Protein AF-A0A1I1D208-F1 (afdb_monomer)

InterPro domains:
  IPR003828 Epoxyqueuosine reductase QueH [MF_02089] (4-190)
  IPR003828 Epoxyqueuosine reductase QueH [PF02677] (4-189)
  IPR003828 Epoxyqueuosine reductase QueH [PTHR36701] (2-195)
  IPR014729 Rossmann-like alpha/beta/alpha sandwich fold [G3DSA:3.40.50.620] (31-202)

Sequence (203 aa):
MKKILLQTCCAPCVTTCVEVLRGNLPWEKVLEYKPEFDHIAIYFYNPNIHPYEEYLKRAEQARRYAEIINTEFIIGEYNKKEWREEVRGLEHEPEKGERCTICYAMRLKNAFLYAKDHGFEAVASSLTLSPYKDEKRVNSIGQNLEHETGITYIVSNFKKNNGFKIAKEISKDNCIYCQDYCGCEFSLRDKILRNL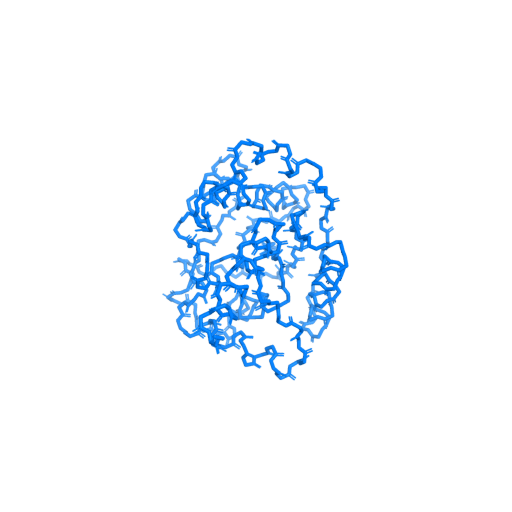QKQNKCS

Mean predicted aligned error: 3.42 Å

pLDDT: mean 94.72, std 5.68, range [51.94, 98.75]

Radius of gyration: 16.69 Å; Cα contacts (8 Å, |Δi|>4): 339; chains: 1; bounding box: 52×36×42 Å

Structure (mmCIF, N/CA/C/O backbone):
data_AF-A0A1I1D208-F1
#
_entry.id   AF-A0A1I1D208-F1
#
loop_
_atom_site.group_PDB
_atom_site.id
_atom_site.type_symbol
_atom_site.label_atom_id
_atom_site.label_alt_id
_atom_site.label_comp_id
_atom_site.label_asym_id
_atom_site.label_entity_id
_atom_site.label_seq_id
_atom_site.pdbx_PDB_ins_code
_atom_site.Cartn_x
_atom_site.Cartn_y
_atom_site.Cartn_z
_atom_site.occupancy
_atom_site.B_iso_or_equiv
_atom_site.auth_seq_id
_atom_site.auth_comp_id
_atom_site.auth_asym_id
_atom_site.auth_atom_id
_atom_site.pdbx_PDB_model_num
ATOM 1 N N . MET A 1 1 ? -20.722 6.531 11.994 1.00 75.62 1 MET A N 1
ATOM 2 C CA . MET A 1 1 ? -19.762 5.430 12.154 1.00 75.62 1 MET A CA 1
ATOM 3 C C . MET A 1 1 ? -18.607 5.749 11.228 1.00 75.62 1 MET A C 1
ATOM 5 O O . MET A 1 1 ? -18.829 5.680 10.030 1.00 75.62 1 MET A O 1
ATOM 9 N N . LYS A 1 2 ? -17.462 6.185 11.760 1.00 90.94 2 LYS A N 1
ATOM 10 C CA . LYS A 1 2 ? -16.305 6.632 10.974 1.00 90.94 2 LYS A CA 1
ATOM 11 C C . LYS A 1 2 ? -15.601 5.435 10.348 1.00 90.94 2 LYS A C 1
ATOM 13 O O . LYS A 1 2 ? -15.049 4.608 11.077 1.00 90.94 2 LYS A O 1
ATOM 18 N N . LYS A 1 3 ? -15.606 5.346 9.021 1.00 97.00 3 LYS A N 1
ATOM 19 C CA . LYS A 1 3 ? -15.001 4.255 8.257 1.00 97.00 3 LYS A CA 1
ATOM 20 C C . LYS A 1 3 ? -13.715 4.709 7.576 1.00 97.00 3 LYS A C 1
ATOM 22 O O . LYS A 1 3 ? -13.656 5.772 6.959 1.00 97.00 3 LYS A O 1
ATOM 27 N N . ILE A 1 4 ? -12.698 3.856 7.630 1.00 97.88 4 ILE A N 1
ATOM 28 C CA . ILE A 1 4 ? -11.451 4.038 6.886 1.00 97.88 4 ILE A CA 1
ATOM 29 C C . ILE A 1 4 ? -11.187 2.875 5.938 1.00 97.88 4 ILE A C 1
ATOM 31 O O . ILE A 1 4 ? -11.331 1.704 6.294 1.00 97.88 4 ILE A O 1
ATOM 35 N N . LEU A 1 5 ? -10.748 3.223 4.731 1.00 98.44 5 LEU A N 1
ATOM 36 C CA . LEU A 1 5 ? -10.279 2.286 3.727 1.00 98.44 5 LEU A CA 1
ATOM 37 C C . LEU A 1 5 ? -8.742 2.256 3.717 1.00 98.44 5 LEU A C 1
ATOM 39 O O . LEU A 1 5 ? -8.083 3.253 3.421 1.00 98.44 5 LEU A O 1
ATOM 43 N N . LEU A 1 6 ? -8.145 1.107 4.030 1.00 98.38 6 LEU A N 1
ATOM 44 C CA . LEU A 1 6 ? -6.700 0.894 3.965 1.00 98.38 6 LEU A CA 1
ATOM 45 C C . LEU A 1 6 ? -6.318 0.273 2.618 1.00 98.38 6 LEU A C 1
ATOM 47 O O . LEU A 1 6 ? -6.468 -0.932 2.408 1.00 98.38 6 LEU A O 1
ATOM 51 N N . GLN A 1 7 ? -5.753 1.077 1.719 1.00 98.31 7 GLN A N 1
ATOM 52 C CA . GLN A 1 7 ? -5.214 0.599 0.449 1.00 98.31 7 GLN A CA 1
ATOM 53 C C . GLN A 1 7 ? -3.985 -0.294 0.679 1.00 98.31 7 GLN A C 1
ATOM 55 O O . GLN A 1 7 ? -3.029 0.103 1.352 1.00 98.31 7 GLN A O 1
ATOM 60 N N . THR A 1 8 ? -3.973 -1.477 0.058 1.00 97.06 8 THR A N 1
ATOM 61 C CA . THR A 1 8 ? -2.857 -2.428 0.098 1.00 97.06 8 THR A CA 1
ATOM 62 C C . THR A 1 8 ? -2.553 -3.080 -1.252 1.00 97.06 8 THR A C 1
ATOM 64 O O . THR A 1 8 ? -3.367 -3.109 -2.172 1.00 97.06 8 THR A O 1
ATOM 67 N N . CYS A 1 9 ? -1.340 -3.624 -1.369 1.00 90.12 9 CYS A N 1
ATOM 68 C CA . CYS A 1 9 ? -0.880 -4.410 -2.516 1.00 90.12 9 CYS A CA 1
ATOM 69 C C . CYS A 1 9 ? -0.301 -5.786 -2.136 1.00 90.12 9 CYS A C 1
ATOM 71 O O . CYS A 1 9 ? 0.214 -6.487 -3.011 1.00 90.12 9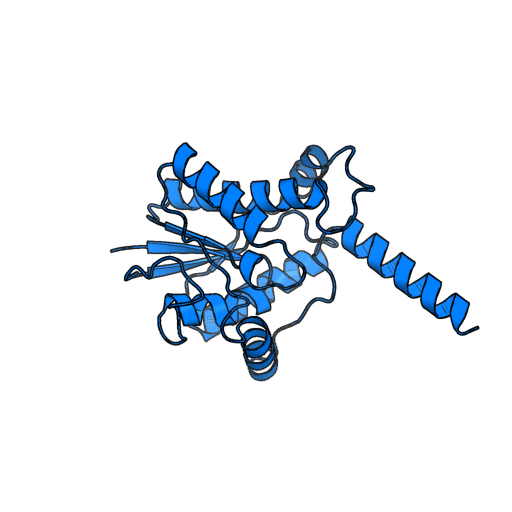 CYS A O 1
ATOM 73 N N . CYS A 1 10 ? -0.253 -6.125 -0.840 1.00 90.88 10 CYS A N 1
ATOM 74 C CA . CYS A 1 10 ? 0.337 -7.365 -0.336 1.00 90.88 10 CYS A CA 1
ATOM 75 C C . CYS A 1 10 ? -0.083 -7.649 1.115 1.00 90.88 10 CYS A C 1
ATOM 77 O O . CYS A 1 10 ? -0.278 -6.711 1.882 1.00 90.88 10 CYS A O 1
ATOM 79 N N . ALA A 1 11 ? -0.142 -8.917 1.524 1.00 86.56 11 ALA A N 1
ATOM 80 C CA . ALA A 1 11 ? -0.476 -9.286 2.903 1.00 86.56 11 ALA A CA 1
ATOM 81 C C . ALA A 1 11 ? 0.519 -8.745 3.954 1.00 86.56 11 ALA A C 1
ATOM 83 O O . ALA A 1 11 ? 0.058 -8.105 4.899 1.00 86.56 11 ALA A O 1
ATOM 84 N N . PRO A 1 12 ? 1.858 -8.840 3.769 1.00 90.19 12 PRO A N 1
ATOM 85 C CA . PRO A 1 12 ? 2.813 -8.232 4.705 1.00 90.19 12 PRO A CA 1
ATOM 86 C C . PRO A 1 12 ? 2.639 -6.722 4.875 1.00 90.19 12 PRO A C 1
ATOM 88 O O . PRO A 1 12 ? 3.083 -6.152 5.863 1.00 90.19 12 PRO A O 1
ATOM 91 N N . CYS A 1 13 ? 2.034 -6.061 3.884 1.00 85.44 13 CYS A N 1
ATOM 92 C CA . CYS A 1 13 ? 1.825 -4.626 3.891 1.00 85.44 13 CYS A CA 1
ATOM 93 C C . CYS A 1 13 ? 0.671 -4.229 4.835 1.00 85.44 13 CYS A C 1
ATOM 95 O O . CYS A 1 13 ? 0.652 -3.118 5.344 1.00 85.44 13 CYS A O 1
ATOM 97 N N . VAL A 1 14 ? -0.297 -5.124 5.055 1.00 88.62 14 VAL A N 1
ATOM 98 C CA . VAL A 1 14 ? -1.502 -4.854 5.855 1.00 88.62 14 VAL A CA 1
ATOM 99 C C . VAL A 1 14 ? -1.219 -4.937 7.352 1.00 88.62 14 VAL A C 1
ATOM 101 O O . VAL A 1 14 ? -1.780 -4.152 8.108 1.00 88.62 14 VAL A O 1
ATOM 104 N N . THR A 1 15 ? -0.340 -5.858 7.756 1.00 92.25 15 THR A N 1
ATOM 105 C CA . THR A 1 15 ? -0.115 -6.291 9.146 1.00 92.25 15 THR A CA 1
ATOM 106 C C . THR A 1 15 ? 0.019 -5.129 10.133 1.00 92.25 15 THR A C 1
ATOM 108 O O . THR A 1 15 ? -0.942 -4.764 10.804 1.00 92.25 15 THR A O 1
ATOM 111 N N . THR A 1 16 ? 1.182 -4.481 10.179 1.00 94.19 16 THR A N 1
ATOM 112 C CA . THR A 1 16 ? 1.447 -3.361 11.091 1.00 94.19 16 THR A CA 1
ATOM 113 C C . THR A 1 16 ? 0.486 -2.192 10.872 1.00 94.19 16 THR A C 1
ATOM 115 O O . THR A 1 16 ? 0.140 -1.496 11.822 1.00 94.19 16 THR A O 1
ATOM 118 N N . CYS A 1 17 ? 0.054 -1.950 9.630 1.00 95.88 17 CYS A N 1
ATOM 119 C CA . CYS A 1 17 ? -0.818 -0.823 9.311 1.00 95.88 17 CYS A CA 1
ATOM 120 C C . CYS A 1 17 ? -2.165 -0.923 10.034 1.00 95.88 17 CYS A C 1
ATOM 122 O O . CYS A 1 17 ? -2.599 0.062 10.627 1.00 95.88 17 CYS A O 1
ATOM 124 N N . VAL A 1 18 ? -2.800 -2.099 10.027 1.00 95.31 18 VAL A N 1
ATOM 125 C CA . VAL A 1 18 ? -4.079 -2.300 10.724 1.00 95.31 18 VAL A CA 1
ATOM 126 C C . VAL A 1 18 ? -3.903 -2.178 12.234 1.00 95.31 18 VAL A C 1
ATOM 128 O O . VAL A 1 18 ? -4.701 -1.502 12.876 1.00 95.31 18 VAL A O 1
ATOM 131 N N . GLU A 1 19 ? -2.836 -2.744 12.798 1.00 94.81 19 GLU A N 1
ATOM 132 C CA . GLU A 1 19 ? -2.574 -2.659 14.240 1.00 94.81 19 GLU A CA 1
ATOM 133 C C . GLU A 1 19 ? -2.352 -1.213 14.716 1.00 94.81 19 GLU A C 1
ATOM 135 O O . GLU A 1 19 ? -2.863 -0.814 15.762 1.00 94.81 19 GLU A O 1
ATOM 140 N N . VAL A 1 20 ? -1.662 -0.384 13.923 1.00 95.31 20 VAL A N 1
ATOM 141 C CA . VAL A 1 20 ? -1.522 1.055 14.210 1.00 95.31 20 VAL A CA 1
ATOM 142 C C . VAL A 1 20 ? -2.869 1.777 14.105 1.00 95.31 20 VAL A C 1
ATOM 144 O O . VAL A 1 20 ? -3.203 2.567 14.987 1.00 95.31 20 VAL A O 1
ATOM 147 N N . LEU A 1 21 ? -3.667 1.503 13.066 1.00 94.88 21 LEU A N 1
ATOM 148 C CA . LEU A 1 21 ? -4.983 2.135 12.889 1.00 94.88 21 LEU A CA 1
ATOM 149 C C . LEU A 1 21 ? -5.964 1.757 14.012 1.00 94.88 21 LEU A C 1
ATOM 151 O O . LEU A 1 21 ? -6.704 2.616 14.488 1.00 94.88 21 LEU A O 1
ATOM 155 N N . ARG A 1 22 ? -5.912 0.509 14.495 1.00 93.62 22 ARG A N 1
ATOM 156 C CA . ARG A 1 22 ? -6.673 0.036 15.665 1.00 93.62 22 ARG A CA 1
ATOM 157 C C . ARG A 1 22 ? -6.193 0.645 16.984 1.00 93.62 22 ARG A C 1
ATOM 159 O O . ARG A 1 22 ? -6.943 0.663 17.951 1.00 93.62 22 ARG A O 1
ATOM 166 N N . GLY A 1 23 ? -4.973 1.180 17.028 1.00 92.62 23 GLY A N 1
ATOM 167 C CA . GLY A 1 23 ? -4.349 1.682 18.255 1.00 92.62 23 GLY A CA 1
ATOM 168 C C . GLY A 1 23 ? -3.685 0.601 19.108 1.00 92.62 23 GLY A C 1
ATOM 169 O O . GLY A 1 23 ? -3.330 0.873 20.249 1.00 92.62 23 GLY A O 1
ATOM 170 N N . ASN A 1 24 ? -3.475 -0.596 18.557 1.00 93.50 24 ASN A N 1
ATOM 171 C CA . ASN A 1 24 ? -2.739 -1.681 19.212 1.00 93.50 24 ASN A CA 1
ATOM 172 C C . ASN A 1 24 ? -1.216 -1.461 19.162 1.00 93.50 24 ASN A C 1
ATOM 174 O O . ASN A 1 24 ? -0.469 -2.082 19.916 1.00 93.50 24 ASN A O 1
ATOM 178 N N . LEU A 1 25 ? -0.746 -0.575 18.274 1.00 93.56 25 LEU A N 1
ATOM 179 C CA . LEU A 1 25 ? 0.648 -0.144 18.168 1.00 93.56 25 LEU A CA 1
ATOM 180 C C . LEU A 1 25 ? 0.773 1.389 18.254 1.00 93.56 25 LEU A C 1
ATOM 182 O O . LEU A 1 25 ? -0.157 2.096 17.857 1.00 93.56 25 LEU A O 1
ATOM 186 N N . PRO A 1 26 ? 1.930 1.920 18.707 1.00 92.88 26 PRO A N 1
ATOM 187 C CA . PRO A 1 26 ? 2.151 3.362 18.829 1.00 92.88 26 PRO A CA 1
ATOM 188 C C . PRO A 1 26 ? 1.989 4.107 17.500 1.00 92.88 26 PRO A C 1
ATOM 190 O O . PRO A 1 26 ? 2.599 3.734 16.490 1.00 92.88 26 PRO A O 1
ATOM 193 N N . TRP A 1 27 ? 1.232 5.203 17.517 1.00 93.88 27 TRP A N 1
ATOM 194 C CA . TRP A 1 27 ? 0.834 5.950 16.320 1.00 93.88 27 TRP A CA 1
ATOM 195 C C . TRP A 1 27 ? 1.475 7.341 16.226 1.00 93.88 27 TRP A C 1
ATOM 197 O O . TRP A 1 27 ? 1.585 7.874 15.128 1.00 93.88 27 TRP A O 1
ATOM 207 N N . GLU A 1 28 ? 1.984 7.900 17.326 1.00 91.44 28 GLU A N 1
ATOM 208 C CA . GLU A 1 28 ? 2.398 9.306 17.506 1.00 91.44 28 GLU A CA 1
ATOM 209 C C . GLU A 1 28 ? 3.601 9.729 16.639 1.00 91.44 28 GLU A C 1
ATOM 211 O O . GLU A 1 28 ? 3.965 10.898 16.565 1.00 91.44 28 GLU A O 1
ATOM 216 N N . LYS A 1 29 ? 4.257 8.765 15.984 1.00 92.38 29 LYS A N 1
ATOM 217 C CA . LYS A 1 29 ? 5.346 8.985 15.011 1.00 92.38 29 LYS A CA 1
ATOM 218 C C . LYS A 1 29 ? 5.069 8.345 13.652 1.00 92.38 29 LYS A C 1
ATOM 220 O O . LYS A 1 29 ? 5.942 8.345 12.784 1.00 92.38 29 LYS A O 1
ATOM 225 N N . VAL A 1 30 ? 3.902 7.731 13.509 1.00 94.62 30 VAL A N 1
ATOM 226 C CA . VAL A 1 30 ? 3.497 6.938 12.350 1.00 94.62 30 VAL A CA 1
ATOM 227 C C . VAL A 1 30 ? 2.389 7.644 11.589 1.00 94.62 30 VAL A C 1
ATOM 229 O O . VAL A 1 30 ? 2.458 7.673 10.367 1.00 94.62 30 VAL A O 1
ATOM 232 N N . LEU A 1 31 ? 1.404 8.209 12.282 1.00 95.56 31 LEU A N 1
ATOM 233 C CA . LEU A 1 31 ? 0.307 8.976 11.702 1.00 95.56 31 LEU A CA 1
ATOM 234 C C . LEU A 1 31 ? 0.479 10.448 12.077 1.00 95.56 31 LEU A C 1
ATOM 236 O O . LEU A 1 31 ? 0.945 10.750 13.175 1.00 95.56 31 LEU A O 1
ATOM 240 N N . GLU A 1 32 ? 0.096 11.355 11.182 1.00 91.69 32 GLU A N 1
ATOM 241 C CA . GLU A 1 32 ? 0.071 12.792 11.490 1.00 91.69 32 GLU A CA 1
ATOM 242 C C . GLU A 1 32 ? -0.949 13.118 12.591 1.00 91.69 32 GLU A C 1
ATOM 244 O O . GLU A 1 32 ? -0.700 13.934 13.474 1.00 91.69 32 GLU A O 1
ATOM 249 N N . TYR A 1 33 ? -2.069 12.402 12.585 1.00 90.06 33 TYR A N 1
ATOM 250 C CA . TYR A 1 33 ? -3.069 12.391 13.640 1.00 90.06 33 TYR A CA 1
ATOM 251 C C . TYR A 1 33 ? -3.774 11.030 13.631 1.00 90.06 33 TYR A C 1
ATOM 253 O O . TYR A 1 33 ? -3.798 10.342 12.606 1.00 90.06 33 TYR A O 1
ATOM 261 N N . LYS A 1 34 ? -4.342 10.617 14.768 1.00 84.38 34 LYS A N 1
ATOM 262 C CA . LYS A 1 34 ? -5.107 9.368 14.873 1.00 84.38 34 LYS A CA 1
ATOM 263 C C . LYS A 1 34 ? -6.585 9.665 15.113 1.00 84.38 34 LYS A C 1
ATOM 265 O O . LYS A 1 34 ? -6.964 9.964 16.245 1.00 84.38 34 LYS A O 1
ATOM 270 N N . PRO A 1 35 ? -7.434 9.540 14.083 1.00 80.19 35 PRO A N 1
ATOM 271 C CA . PRO A 1 35 ? -8.871 9.480 14.283 1.00 80.19 35 PRO A CA 1
ATOM 272 C C . PRO A 1 35 ? -9.266 8.212 15.034 1.00 80.19 35 PRO A C 1
ATOM 274 O O . PRO A 1 35 ? -8.614 7.169 14.939 1.00 80.19 35 PRO A O 1
ATOM 277 N N . GLU A 1 36 ? -10.387 8.289 15.737 1.00 86.69 36 GLU A N 1
ATOM 278 C CA . GLU A 1 36 ? -11.138 7.100 16.114 1.00 86.69 36 GLU A CA 1
ATOM 279 C C . GLU A 1 36 ? -11.958 6.653 14.903 1.00 86.69 36 GLU A C 1
ATOM 281 O O . GLU A 1 36 ? -12.769 7.419 14.375 1.00 86.69 36 GLU A O 1
ATOM 286 N N . PHE A 1 37 ? -11.688 5.434 14.439 1.00 90.06 37 PHE A N 1
ATOM 287 C CA . PHE A 1 37 ? -12.445 4.773 13.387 1.00 90.06 37 PHE A CA 1
ATOM 288 C C . PHE A 1 37 ? -13.224 3.624 14.004 1.00 90.06 37 PHE A C 1
ATOM 290 O O . PHE A 1 37 ? -12.656 2.788 14.704 1.00 90.06 37 PHE A O 1
ATOM 297 N N . ASP A 1 38 ? -14.512 3.578 13.702 1.00 92.19 38 ASP A N 1
ATOM 298 C CA . ASP A 1 38 ? -15.396 2.496 14.122 1.00 92.19 38 ASP A CA 1
ATOM 299 C C . ASP A 1 38 ? -15.250 1.274 13.204 1.00 92.19 38 ASP A C 1
ATOM 301 O O . ASP A 1 38 ? -15.570 0.152 13.589 1.00 92.19 38 ASP A O 1
ATOM 305 N N . HIS A 1 39 ? -14.783 1.496 11.970 1.00 95.94 39 HIS A N 1
ATOM 306 C CA . HIS A 1 39 ? -14.667 0.468 10.943 1.00 95.94 39 HIS A CA 1
ATOM 307 C C . HIS A 1 39 ? -13.408 0.654 10.101 1.00 95.94 39 HIS A C 1
ATOM 309 O O . HIS A 1 39 ? -13.137 1.747 9.603 1.00 95.94 39 HIS A O 1
ATOM 315 N N . ILE A 1 40 ? -12.663 -0.431 9.903 1.00 97.06 40 ILE A N 1
ATOM 316 C CA . ILE A 1 40 ? -11.490 -0.485 9.028 1.00 97.06 40 ILE A CA 1
ATOM 317 C C . ILE A 1 40 ? -11.770 -1.553 7.975 1.00 97.06 40 ILE A C 1
ATOM 319 O O . ILE A 1 40 ? -12.059 -2.694 8.330 1.00 97.06 40 ILE A O 1
ATOM 323 N N . ALA A 1 41 ? -11.631 -1.205 6.699 1.00 98.25 41 ALA A N 1
ATOM 324 C CA . ALA A 1 41 ? -11.672 -2.166 5.602 1.00 98.25 41 ALA A CA 1
ATOM 325 C C . ALA A 1 41 ? -10.342 -2.177 4.844 1.00 98.25 41 ALA A C 1
ATOM 327 O O . ALA A 1 41 ? -9.705 -1.141 4.649 1.00 98.25 41 ALA A O 1
ATOM 328 N N . ILE A 1 42 ? -9.910 -3.357 4.410 1.00 98.56 42 ILE A N 1
ATOM 329 C CA . ILE A 1 42 ? -8.704 -3.544 3.605 1.00 98.56 42 ILE A CA 1
ATOM 330 C C . ILE A 1 42 ? -9.100 -3.524 2.135 1.00 98.56 42 ILE A C 1
ATOM 332 O O . ILE A 1 42 ? -9.900 -4.343 1.696 1.00 98.56 42 ILE A O 1
ATOM 336 N N . TYR A 1 43 ? -8.480 -2.635 1.365 1.00 98.62 43 TYR A N 1
ATOM 337 C CA . TYR A 1 43 ? -8.689 -2.523 -0.071 1.00 98.62 43 TYR A CA 1
ATOM 338 C C . TYR A 1 43 ? -7.469 -3.017 -0.843 1.00 98.62 43 TYR A C 1
ATOM 340 O O . TYR A 1 43 ? -6.455 -2.319 -0.961 1.00 98.62 43 TYR A O 1
ATOM 348 N N . PHE A 1 44 ? -7.540 -4.240 -1.361 1.00 98.44 44 PHE A N 1
ATOM 349 C CA . PHE A 1 44 ? -6.493 -4.800 -2.201 1.00 98.44 44 PHE A CA 1
ATOM 350 C C . PHE A 1 44 ? -6.650 -4.308 -3.635 1.00 98.44 44 PHE A C 1
ATOM 352 O O . PHE A 1 44 ? -7.526 -4.754 -4.374 1.00 98.44 44 PHE A O 1
ATOM 359 N N . TYR A 1 45 ? -5.747 -3.424 -4.049 1.00 97.50 45 TYR A N 1
ATOM 360 C CA . TYR A 1 45 ? -5.706 -2.947 -5.421 1.00 97.50 45 TYR A CA 1
ATOM 361 C C . TYR A 1 45 ? -4.271 -2.725 -5.874 1.00 97.50 45 TYR A C 1
ATOM 363 O O . TYR A 1 45 ? -3.531 -1.874 -5.362 1.00 97.50 45 TYR A O 1
ATOM 371 N N . ASN A 1 46 ? -3.869 -3.536 -6.848 1.00 95.88 46 ASN A N 1
ATOM 372 C CA . ASN A 1 46 ? -2.610 -3.382 -7.544 1.00 95.88 46 ASN A CA 1
ATOM 373 C C . ASN A 1 46 ? -2.661 -4.071 -8.924 1.00 95.88 46 ASN A C 1
ATOM 375 O O . ASN A 1 46 ? -2.252 -5.231 -9.041 1.00 95.88 46 ASN A O 1
ATOM 379 N N . PRO A 1 47 ? -3.112 -3.363 -9.974 1.00 94.56 47 PRO A N 1
ATOM 380 C CA . PRO A 1 47 ? -3.300 -3.943 -11.306 1.00 94.56 47 PRO A CA 1
ATOM 381 C C . PRO A 1 47 ? -1.982 -4.310 -11.999 1.00 94.56 47 PRO A C 1
ATOM 383 O O . PRO A 1 47 ? -1.972 -5.022 -12.998 1.00 94.56 47 PRO A O 1
ATOM 386 N N . ASN A 1 48 ? -0.843 -3.851 -11.470 1.00 95.06 48 ASN A N 1
ATOM 387 C CA . ASN A 1 48 ? 0.453 -4.094 -12.090 1.00 95.06 48 ASN A CA 1
ATOM 388 C C . ASN A 1 48 ? 1.150 -5.376 -11.647 1.00 95.06 48 ASN A C 1
ATOM 390 O O . ASN A 1 48 ? 2.221 -5.665 -12.177 1.00 95.06 48 ASN A O 1
ATOM 394 N N . ILE A 1 49 ? 0.594 -6.123 -10.685 1.00 96.88 49 ILE A N 1
ATOM 395 C CA . ILE A 1 49 ? 1.218 -7.369 -10.232 1.00 96.88 49 ILE A CA 1
ATOM 396 C C . ILE A 1 49 ? 1.317 -8.328 -11.420 1.00 96.88 49 ILE A C 1
ATOM 398 O O . ILE A 1 49 ? 0.332 -8.593 -12.108 1.00 96.88 49 ILE A O 1
ATOM 402 N N . HIS A 1 50 ? 2.527 -8.810 -11.670 1.00 96.12 50 HIS A N 1
ATOM 403 C CA . HIS A 1 50 ? 2.871 -9.653 -12.793 1.00 96.12 50 HIS A CA 1
ATOM 404 C C . HIS A 1 50 ? 3.926 -10.682 -12.368 1.00 96.12 50 HIS A C 1
ATOM 406 O O . HIS A 1 50 ? 4.958 -10.273 -11.837 1.00 96.12 50 HIS A O 1
ATOM 412 N N . PRO A 1 51 ? 3.730 -11.976 -12.665 1.00 96.56 51 PRO A N 1
ATOM 413 C CA . PRO A 1 51 ? 2.662 -12.526 -13.504 1.00 96.56 51 PRO A CA 1
ATOM 414 C C . PRO A 1 51 ? 1.308 -12.624 -12.777 1.00 96.56 51 PRO A C 1
ATOM 416 O O . PRO A 1 51 ? 1.200 -12.246 -11.610 1.00 96.56 51 PRO A O 1
ATOM 419 N N . TYR A 1 52 ? 0.247 -13.029 -13.480 1.00 96.62 52 TYR A N 1
ATOM 420 C CA . TYR A 1 52 ? -1.109 -13.037 -12.909 1.00 96.62 52 TYR A CA 1
ATOM 421 C C . TYR A 1 52 ? -1.230 -14.014 -11.728 1.00 96.62 52 TYR A C 1
ATOM 423 O O . TYR A 1 52 ? -1.929 -13.753 -10.755 1.00 96.62 52 TYR A O 1
ATOM 431 N N . GLU A 1 53 ? -0.448 -15.087 -11.740 1.00 97.19 53 GLU A N 1
ATOM 432 C CA . GLU A 1 53 ? -0.336 -16.045 -10.644 1.00 97.19 53 GLU A CA 1
ATOM 433 C C . GLU A 1 53 ? 0.189 -15.378 -9.363 1.00 97.19 53 GLU A C 1
ATOM 435 O O . GLU A 1 53 ? -0.266 -15.694 -8.264 1.00 97.19 53 GLU A O 1
ATOM 440 N N . GLU A 1 54 ? 1.099 -14.403 -9.485 1.00 97.44 54 GLU A N 1
ATOM 441 C CA . GLU A 1 54 ? 1.545 -13.604 -8.339 1.00 97.44 54 GLU A CA 1
ATOM 442 C C . GLU A 1 54 ? 0.412 -12.711 -7.816 1.00 97.44 54 GLU A C 1
ATOM 444 O O . GLU A 1 54 ? 0.281 -12.538 -6.603 1.00 97.44 54 GLU A O 1
ATOM 449 N N . TYR A 1 55 ? -0.415 -12.145 -8.704 1.00 97.44 55 TYR A N 1
ATOM 450 C CA . TYR A 1 55 ? -1.577 -11.348 -8.299 1.00 97.44 55 TYR A CA 1
ATOM 451 C C . TYR A 1 55 ? -2.530 -12.196 -7.458 1.00 97.44 55 TYR A C 1
ATOM 453 O O . TYR A 1 55 ? -2.831 -11.815 -6.326 1.00 97.44 55 TYR A O 1
ATOM 461 N N . LEU A 1 56 ? -2.914 -13.372 -7.967 1.00 96.75 56 LEU A N 1
ATOM 462 C CA . LEU A 1 56 ? -3.794 -14.309 -7.267 1.00 96.75 56 LEU A CA 1
ATOM 463 C C . LEU A 1 56 ? -3.212 -14.702 -5.909 1.00 96.75 56 LEU A C 1
ATOM 465 O O . LEU A 1 56 ? -3.896 -14.628 -4.891 1.00 96.75 56 LEU A O 1
ATOM 469 N N . LYS A 1 57 ? -1.920 -15.038 -5.870 1.00 97.25 57 LYS A N 1
ATOM 470 C CA . LYS A 1 57 ? -1.232 -15.409 -4.633 1.00 97.25 57 LYS A CA 1
ATOM 471 C C . LYS A 1 57 ? -1.228 -14.278 -3.606 1.00 97.25 57 LYS A C 1
ATOM 473 O O . LYS A 1 57 ? -1.502 -14.518 -2.433 1.00 97.25 57 LYS A O 1
ATOM 478 N N . ARG A 1 58 ? -0.909 -13.044 -4.009 1.00 97.50 58 ARG A N 1
ATOM 479 C CA . ARG A 1 58 ? -0.883 -11.892 -3.091 1.00 97.50 58 ARG A CA 1
ATOM 480 C C . ARG A 1 58 ? -2.278 -11.511 -2.607 1.00 97.50 58 ARG A C 1
ATOM 482 O O . ARG A 1 58 ? -2.408 -11.171 -1.432 1.00 97.50 58 ARG A O 1
ATOM 489 N N . ALA A 1 59 ? -3.279 -11.570 -3.484 1.00 96.88 59 ALA A N 1
ATOM 490 C CA . ALA A 1 59 ? -4.673 -11.307 -3.143 1.00 96.88 59 ALA A CA 1
ATOM 491 C C . ALA A 1 59 ? -5.182 -12.333 -2.125 1.00 96.88 59 ALA A C 1
ATOM 493 O O . ALA A 1 59 ? -5.685 -11.952 -1.072 1.00 96.88 59 ALA A O 1
ATOM 494 N N . GLU A 1 60 ? -4.945 -13.620 -2.382 1.00 97.19 60 GLU A N 1
ATOM 495 C CA . GLU A 1 60 ? -5.356 -14.712 -1.500 1.00 97.19 60 GLU A CA 1
ATOM 496 C C . GLU A 1 60 ? -4.706 -14.616 -0.116 1.00 97.19 60 GLU A C 1
ATOM 498 O O . GLU A 1 60 ? -5.364 -14.761 0.909 1.00 97.19 60 GLU A O 1
ATOM 503 N N . GLN A 1 61 ? -3.412 -14.300 -0.060 1.00 97.44 61 GLN A N 1
ATOM 504 C CA . GLN A 1 61 ? -2.711 -14.124 1.212 1.00 97.44 61 GLN A CA 1
ATOM 505 C C . GLN A 1 61 ? -3.227 -12.909 1.987 1.00 97.44 61 GLN A C 1
ATOM 507 O O . GLN A 1 61 ? -3.275 -12.944 3.216 1.00 97.44 61 GLN A O 1
ATOM 512 N N . ALA A 1 62 ? -3.609 -11.835 1.288 1.00 97.00 62 ALA A N 1
ATOM 513 C CA . ALA A 1 62 ? -4.156 -10.643 1.927 1.00 97.00 62 ALA A CA 1
ATOM 514 C C . ALA A 1 62 ? -5.571 -10.907 2.457 1.00 97.00 62 ALA A C 1
ATOM 516 O O . ALA A 1 62 ? -5.859 -10.528 3.590 1.00 97.00 62 ALA A O 1
ATOM 517 N N . ARG A 1 63 ? -6.396 -11.626 1.686 1.00 97.62 63 ARG A N 1
ATOM 518 C CA . ARG A 1 63 ? -7.726 -12.097 2.085 1.00 97.62 63 ARG A CA 1
ATOM 519 C C . ARG A 1 63 ? -7.649 -12.997 3.316 1.00 97.62 63 ARG A C 1
ATOM 521 O O . ARG A 1 63 ? -8.267 -12.690 4.327 1.00 97.62 63 ARG A O 1
ATOM 528 N N . ARG A 1 64 ? -6.814 -14.042 3.276 1.00 97.75 64 ARG A N 1
ATOM 529 C CA . ARG A 1 64 ? -6.589 -14.946 4.414 1.00 97.75 64 ARG A CA 1
ATOM 530 C C . ARG A 1 64 ? -6.146 -14.183 5.663 1.00 97.75 64 ARG A C 1
ATOM 532 O O . ARG A 1 64 ? -6.605 -14.481 6.760 1.00 97.75 64 ARG A O 1
ATOM 539 N N . TYR A 1 65 ? -5.230 -13.222 5.529 1.00 97.19 65 TYR A N 1
ATOM 540 C CA . TYR A 1 65 ? -4.801 -12.444 6.688 1.00 97.19 65 TYR A CA 1
ATOM 541 C C . TYR A 1 65 ? -5.924 -11.558 7.234 1.00 97.19 65 TYR A C 1
ATOM 543 O O . TYR A 1 65 ? -6.097 -11.502 8.447 1.00 97.19 65 TYR A O 1
ATOM 551 N N . ALA A 1 66 ? -6.714 -10.923 6.364 1.00 97.44 66 ALA A N 1
ATOM 552 C CA . ALA A 1 66 ? -7.880 -10.143 6.769 1.00 97.44 66 ALA A CA 1
ATOM 553 C C . ALA A 1 66 ? -8.894 -10.985 7.568 1.00 97.44 66 ALA A C 1
ATOM 555 O O . ALA A 1 66 ? -9.399 -10.511 8.584 1.00 97.44 66 ALA A O 1
ATOM 556 N N . GLU A 1 67 ? -9.112 -12.246 7.179 1.00 97.44 67 GLU A N 1
ATOM 557 C CA . GLU A 1 67 ? -9.943 -13.203 7.925 1.00 97.44 67 GLU A CA 1
ATOM 558 C C . GLU A 1 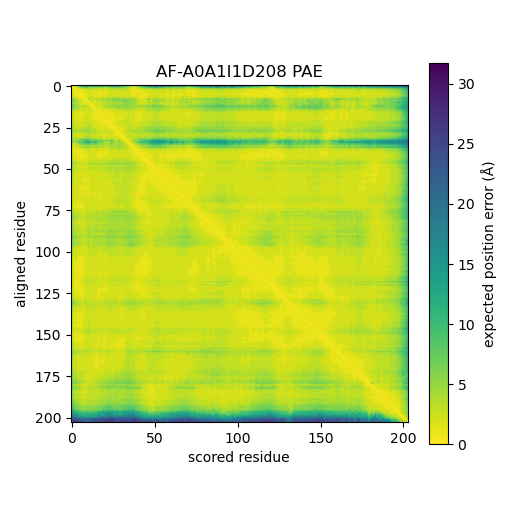67 ? -9.381 -13.497 9.321 1.00 97.44 67 GLU A C 1
ATOM 560 O O . GLU A 1 67 ? -10.122 -13.439 10.299 1.00 97.44 67 GLU A O 1
ATOM 565 N N . ILE A 1 68 ? -8.068 -13.743 9.437 1.00 96.06 68 ILE A N 1
ATOM 566 C CA . ILE A 1 68 ? -7.399 -14.000 10.729 1.00 96.06 68 ILE A CA 1
ATOM 567 C C . ILE A 1 68 ? -7.639 -12.852 11.714 1.00 96.06 68 ILE A C 1
ATOM 569 O O . ILE A 1 68 ? -7.866 -13.086 12.900 1.00 96.06 68 ILE A O 1
ATOM 573 N N . ILE A 1 69 ? -7.590 -11.611 11.229 1.00 95.56 69 ILE A N 1
ATOM 574 C CA . ILE A 1 69 ? -7.750 -10.419 12.067 1.00 95.56 69 ILE A CA 1
ATOM 575 C C . ILE A 1 69 ? -9.190 -9.887 12.108 1.00 95.56 69 ILE A C 1
ATOM 577 O O . ILE A 1 69 ? -9.394 -8.790 12.637 1.00 95.56 69 ILE A O 1
ATOM 581 N N . ASN A 1 70 ? -10.157 -10.628 11.552 1.00 96.44 70 ASN A N 1
ATOM 582 C CA . ASN A 1 70 ? -11.572 -10.265 11.448 1.00 96.44 70 ASN A CA 1
ATOM 583 C C . ASN A 1 70 ? -11.794 -8.842 10.893 1.00 96.44 70 ASN A C 1
ATOM 585 O O . ASN A 1 70 ? -12.406 -7.990 11.538 1.00 96.44 70 ASN A O 1
ATOM 589 N N . THR A 1 71 ? -11.228 -8.568 9.718 1.00 97.06 71 THR A N 1
ATOM 590 C CA . THR A 1 71 ? -11.322 -7.275 9.024 1.00 97.06 71 THR A CA 1
ATOM 591 C C . THR A 1 71 ? -11.945 -7.470 7.649 1.00 97.06 71 THR A C 1
ATOM 593 O O . THR A 1 71 ? -11.597 -8.414 6.941 1.00 97.06 71 THR A O 1
ATOM 596 N N . GLU A 1 72 ? -12.832 -6.558 7.245 1.00 97.88 72 GLU A N 1
ATOM 597 C CA . GLU A 1 72 ? -13.416 -6.566 5.902 1.00 97.88 72 GLU A CA 1
ATOM 598 C C . GLU A 1 72 ? -12.314 -6.511 4.833 1.00 97.88 72 GLU A C 1
ATOM 600 O O . GLU A 1 72 ? -11.376 -5.714 4.924 1.00 97.88 72 GLU A O 1
ATOM 605 N N . PHE A 1 73 ? -12.440 -7.356 3.811 1.00 98.38 73 PHE A N 1
ATOM 606 C CA . PHE A 1 73 ? -11.517 -7.411 2.687 1.00 98.38 73 PHE A CA 1
ATOM 607 C C . PHE A 1 73 ? -12.257 -7.163 1.382 1.00 98.38 73 PHE A C 1
ATOM 609 O O . PHE A 1 73 ? -13.186 -7.885 1.028 1.00 98.38 73 PHE A O 1
ATOM 616 N N . ILE A 1 74 ? -11.790 -6.163 0.649 1.00 98.50 74 ILE A N 1
ATOM 617 C CA . ILE A 1 74 ? -12.331 -5.744 -0.633 1.00 98.50 74 ILE A CA 1
ATOM 618 C C . ILE A 1 74 ? -11.219 -5.879 -1.667 1.00 98.50 74 ILE A C 1
ATOM 620 O O . ILE A 1 74 ? -10.081 -5.458 -1.439 1.00 98.50 74 ILE A O 1
ATOM 624 N N . ILE A 1 75 ? -11.555 -6.447 -2.821 1.00 97.75 75 ILE A N 1
ATOM 625 C CA . ILE A 1 75 ? -10.645 -6.576 -3.955 1.00 97.75 75 ILE A CA 1
ATOM 626 C C . ILE A 1 75 ? -11.098 -5.656 -5.086 1.00 97.75 75 ILE A C 1
ATOM 628 O O . ILE A 1 75 ? -12.244 -5.714 -5.524 1.00 97.75 75 ILE A O 1
ATOM 632 N N . GLY A 1 76 ? -10.197 -4.789 -5.540 1.00 97.06 76 GLY A N 1
ATOM 633 C CA . GLY A 1 76 ? -10.429 -3.957 -6.715 1.00 97.06 76 GLY A CA 1
ATOM 634 C C . GLY A 1 76 ? -10.126 -4.700 -8.019 1.00 97.06 76 GLY A C 1
ATOM 635 O O . GLY A 1 76 ? -9.451 -5.735 -8.027 1.00 97.06 76 GLY A O 1
ATOM 636 N N . GLU A 1 77 ? -10.592 -4.141 -9.134 1.00 95.19 77 GLU A N 1
ATOM 637 C CA . GLU A 1 77 ? -10.435 -4.731 -10.465 1.00 95.19 77 GLU A CA 1
ATOM 638 C C . GLU A 1 77 ? -8.957 -4.924 -10.857 1.00 95.19 77 GLU A C 1
ATOM 640 O O . GLU A 1 77 ? -8.099 -4.068 -10.633 1.00 95.19 77 GLU A O 1
ATOM 645 N N . TYR A 1 78 ? -8.640 -6.061 -11.478 1.00 96.00 78 TYR A N 1
ATOM 646 C CA . TYR A 1 78 ? -7.320 -6.300 -12.055 1.00 96.00 78 TYR A CA 1
ATOM 647 C C . TYR A 1 78 ? -7.290 -5.906 -13.533 1.00 96.00 78 TYR A C 1
ATOM 649 O O . TYR A 1 78 ? -7.522 -6.736 -14.411 1.00 96.00 78 TYR A O 1
ATOM 657 N N . ASN A 1 79 ? -6.935 -4.651 -13.815 1.00 94.69 79 ASN A N 1
ATOM 658 C CA . ASN A 1 79 ? -6.764 -4.165 -15.183 1.00 94.69 79 ASN A CA 1
ATOM 659 C C . ASN A 1 79 ? -5.289 -3.882 -15.517 1.00 94.69 79 ASN A C 1
ATOM 661 O O . ASN A 1 79 ? -4.812 -2.745 -15.500 1.00 94.69 79 ASN A O 1
ATOM 665 N N . LYS A 1 80 ? -4.530 -4.941 -15.842 1.00 94.50 80 LYS A N 1
ATOM 666 C CA . LYS A 1 80 ? -3.112 -4.798 -16.229 1.00 94.50 80 LYS A CA 1
ATOM 667 C C . LYS A 1 80 ? -2.939 -3.954 -17.499 1.00 94.50 80 LYS A C 1
ATOM 669 O O . LYS A 1 80 ? -1.916 -3.285 -17.644 1.00 94.50 80 LYS A O 1
ATOM 674 N N . LYS A 1 81 ? -3.899 -4.010 -18.430 1.00 95.69 81 LYS A N 1
ATOM 675 C CA . LYS A 1 81 ? -3.816 -3.310 -19.718 1.00 95.69 81 LYS A CA 1
ATOM 676 C C . LYS A 1 81 ? -3.838 -1.797 -19.516 1.00 95.69 81 LYS A C 1
ATOM 678 O O . LYS A 1 81 ? -2.920 -1.134 -19.983 1.00 95.69 81 LYS A O 1
ATOM 683 N N . GLU A 1 82 ? -4.811 -1.298 -18.760 1.00 95.31 82 GLU A N 1
ATOM 684 C CA . GLU A 1 82 ? -4.910 0.118 -18.389 1.00 95.31 82 GLU A CA 1
ATOM 685 C C . GLU A 1 82 ? -3.627 0.591 -17.696 1.00 95.31 82 GLU A C 1
ATOM 687 O O . GLU A 1 82 ? -3.024 1.580 -18.102 1.00 95.31 82 GLU A O 1
ATOM 692 N N . TRP A 1 83 ? -3.119 -0.180 -16.725 1.00 96.50 83 TRP A N 1
ATOM 693 C CA . TRP A 1 83 ? -1.851 0.159 -16.076 1.00 96.50 83 TRP A CA 1
ATOM 694 C C . TRP A 1 83 ? -0.689 0.264 -17.073 1.00 96.50 83 TRP A C 1
ATOM 696 O O . TRP A 1 83 ? 0.149 1.156 -16.947 1.00 96.50 83 TRP A O 1
ATOM 706 N N . ARG A 1 84 ? -0.612 -0.648 -18.051 1.00 95.94 84 ARG A N 1
ATOM 707 C CA . ARG A 1 84 ? 0.440 -0.624 -19.074 1.00 95.94 84 ARG A CA 1
ATOM 708 C C . ARG A 1 84 ? 0.347 0.606 -19.972 1.00 95.94 84 ARG A C 1
ATOM 710 O O . ARG A 1 84 ? 1.385 1.121 -20.374 1.00 95.94 84 ARG A O 1
ATOM 717 N N . GLU A 1 85 ? -0.865 1.043 -20.297 1.00 97.31 85 GLU A N 1
ATOM 718 C CA . GLU A 1 85 ? -1.106 2.240 -21.105 1.00 97.31 85 GLU A CA 1
ATOM 719 C C . GLU A 1 85 ? -0.656 3.506 -20.361 1.00 97.31 85 GLU A C 1
ATOM 721 O O . GLU A 1 85 ? 0.053 4.325 -20.946 1.00 97.31 85 GLU A O 1
ATOM 726 N N . GLU A 1 86 ? -0.956 3.604 -19.063 1.00 96.25 86 GLU A N 1
ATOM 727 C CA . GLU A 1 86 ? -0.558 4.720 -18.189 1.00 96.25 86 GLU A CA 1
ATOM 728 C C . GLU A 1 86 ? 0.965 4.862 -18.022 1.00 96.25 86 GLU A C 1
ATOM 730 O O . GLU A 1 86 ? 1.483 5.966 -17.877 1.00 96.25 86 GLU A O 1
ATOM 735 N N . VAL A 1 87 ? 1.717 3.754 -18.040 1.00 96.94 87 VAL A N 1
ATOM 736 C CA . VAL A 1 87 ? 3.185 3.774 -17.853 1.00 96.94 87 VAL A CA 1
ATOM 737 C C . VAL A 1 87 ? 3.983 3.702 -19.157 1.00 96.94 87 VAL A C 1
ATOM 739 O O . VAL A 1 87 ? 5.207 3.544 -19.115 1.00 96.94 87 VAL A O 1
ATOM 742 N N . ARG A 1 88 ? 3.314 3.785 -20.311 1.00 97.25 88 ARG A N 1
ATOM 743 C CA . ARG A 1 88 ? 3.954 3.708 -21.629 1.00 97.25 88 ARG A CA 1
ATOM 744 C C . ARG A 1 88 ? 5.007 4.808 -21.790 1.00 97.25 88 ARG A C 1
ATOM 746 O O . ARG A 1 88 ? 4.729 5.979 -21.554 1.00 97.25 88 ARG A O 1
ATOM 753 N N . GLY A 1 89 ? 6.203 4.432 -22.233 1.00 97.38 89 GLY A N 1
ATOM 754 C CA . GLY A 1 89 ? 7.363 5.323 -22.350 1.00 97.38 89 GLY A CA 1
ATOM 755 C C . GLY A 1 89 ? 8.217 5.422 -21.078 1.00 97.38 89 GLY A C 1
ATOM 756 O O . GLY A 1 89 ? 9.284 6.031 -21.116 1.00 97.38 89 GLY A O 1
ATOM 757 N N . LEU A 1 90 ? 7.792 4.813 -19.963 1.00 97.31 90 LEU A N 1
ATOM 758 C CA . LEU A 1 90 ? 8.524 4.776 -18.687 1.00 97.31 90 LEU A CA 1
ATOM 759 C C . LEU A 1 90 ? 9.029 3.361 -18.339 1.00 97.31 90 LEU A C 1
ATOM 761 O O . LEU A 1 90 ? 9.306 3.025 -17.180 1.00 97.31 90 LEU A O 1
ATOM 765 N N . GLU A 1 91 ? 9.159 2.489 -19.338 1.00 95.62 91 GLU A N 1
ATOM 766 C CA . GLU A 1 91 ? 9.556 1.086 -19.176 1.00 95.62 91 GLU A CA 1
ATOM 767 C C . GLU A 1 91 ? 10.980 0.943 -18.621 1.00 95.62 91 GLU A C 1
ATOM 769 O O . GLU A 1 91 ? 11.309 -0.059 -17.976 1.00 95.62 91 GLU A O 1
ATOM 774 N N . HIS A 1 92 ? 11.832 1.939 -18.862 1.00 95.00 92 HIS A N 1
ATOM 775 C CA . HIS A 1 92 ? 13.237 1.958 -18.454 1.00 95.00 92 HIS A CA 1
ATOM 776 C C . HIS A 1 92 ? 13.510 2.800 -17.206 1.00 95.00 92 HIS A C 1
ATOM 778 O O . HIS A 1 92 ? 14.628 2.768 -16.698 1.00 95.00 92 HIS A O 1
ATOM 784 N N . GLU A 1 93 ? 12.495 3.480 -16.666 1.00 96.19 93 GLU A N 1
ATOM 785 C CA . GLU A 1 93 ? 12.634 4.221 -15.414 1.00 96.19 93 GLU A CA 1
ATOM 786 C C . GLU A 1 93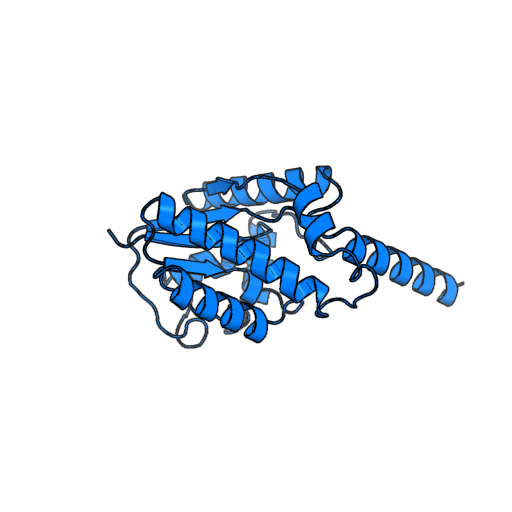 ? 13.099 3.294 -14.277 1.00 96.19 93 GLU A C 1
ATOM 788 O O . GLU A 1 93 ? 12.600 2.161 -14.151 1.00 96.19 93 GLU A O 1
ATOM 793 N N . PRO A 1 94 ? 14.025 3.744 -13.414 1.00 92.69 94 PRO A N 1
ATOM 794 C CA . PRO A 1 94 ? 14.459 2.956 -12.271 1.00 92.69 94 PRO A CA 1
ATOM 795 C C . PRO A 1 94 ? 13.316 2.755 -11.265 1.00 92.69 94 PRO A C 1
ATOM 797 O O . PRO A 1 94 ? 12.296 3.449 -11.260 1.00 92.69 94 PRO A O 1
ATOM 800 N N . GLU A 1 95 ? 13.469 1.786 -10.364 1.00 91.00 95 GLU A N 1
ATOM 801 C CA . GLU A 1 95 ? 12.587 1.683 -9.200 1.00 91.00 95 GLU A CA 1
ATOM 802 C C . GLU A 1 95 ? 12.682 2.967 -8.357 1.00 91.00 95 GLU A C 1
ATOM 804 O O . GLU A 1 95 ? 13.771 3.501 -8.161 1.00 91.00 95 GLU A O 1
ATOM 809 N N . LYS A 1 96 ? 11.536 3.473 -7.879 1.00 91.75 96 LYS A N 1
ATOM 810 C CA . LYS A 1 96 ? 11.362 4.827 -7.306 1.00 91.75 96 LYS A CA 1
ATOM 811 C C . LYS A 1 96 ? 11.468 5.992 -8.316 1.00 91.75 96 LYS A C 1
ATOM 813 O O . LYS A 1 96 ? 11.309 7.139 -7.907 1.00 91.75 96 LYS A O 1
ATOM 818 N N . GLY A 1 97 ? 11.650 5.721 -9.611 1.00 94.81 97 GLY A N 1
ATOM 819 C CA . GLY A 1 97 ? 11.538 6.707 -10.698 1.00 94.81 97 GLY A CA 1
ATOM 820 C C . GLY A 1 97 ? 10.090 7.079 -11.036 1.00 94.81 97 GLY A C 1
ATOM 821 O O . GLY A 1 97 ? 9.163 6.738 -10.289 1.00 94.81 97 GLY A O 1
ATOM 822 N N . GLU A 1 98 ? 9.877 7.748 -12.170 1.00 96.81 98 GLU A N 1
ATOM 823 C CA . GLU A 1 98 ? 8.567 8.329 -12.516 1.00 96.81 98 GLU A CA 1
ATOM 824 C C . GLU A 1 98 ? 7.473 7.288 -12.742 1.00 96.81 98 GLU A C 1
ATOM 826 O O . GLU A 1 98 ? 6.328 7.461 -12.318 1.00 96.81 98 GLU A O 1
ATOM 831 N N . ARG A 1 99 ? 7.833 6.112 -13.264 1.00 97.00 99 ARG A N 1
ATOM 832 C CA . ARG A 1 99 ? 6.901 4.979 -13.351 1.00 97.00 99 ARG A CA 1
ATOM 833 C C . ARG A 1 99 ? 6.268 4.645 -11.996 1.00 97.00 99 ARG A C 1
ATOM 835 O O . ARG A 1 99 ? 5.087 4.303 -11.921 1.00 97.00 99 ARG A O 1
ATOM 842 N N . CYS A 1 100 ? 7.050 4.686 -10.915 1.00 96.56 100 CYS A N 1
ATOM 843 C CA . CYS A 1 100 ? 6.532 4.396 -9.580 1.00 96.56 100 CYS A CA 1
ATOM 844 C C . CYS A 1 100 ? 5.560 5.480 -9.100 1.00 96.56 100 CYS A C 1
ATOM 846 O O . CYS A 1 100 ? 4.597 5.123 -8.425 1.00 96.56 100 CYS A O 1
ATOM 848 N N . THR A 1 101 ? 5.762 6.746 -9.486 1.00 97.06 101 THR A N 1
ATOM 849 C CA . THR A 1 101 ? 4.817 7.848 -9.233 1.00 97.06 101 THR A CA 1
ATOM 850 C C . THR A 1 101 ? 3.438 7.507 -9.797 1.00 97.06 101 THR A C 1
ATOM 852 O O . THR A 1 101 ? 2.464 7.480 -9.044 1.00 97.06 101 THR A O 1
ATOM 855 N N . ILE A 1 102 ? 3.374 7.124 -11.078 1.00 97.38 102 ILE A N 1
ATOM 856 C CA . ILE A 1 102 ? 2.125 6.723 -11.750 1.00 97.38 102 ILE A CA 1
ATOM 857 C C . ILE A 1 102 ? 1.497 5.505 -11.065 1.00 97.38 102 ILE A C 1
ATOM 859 O O . ILE A 1 102 ? 0.303 5.489 -10.775 1.00 97.38 102 ILE A O 1
ATOM 863 N N . CYS A 1 103 ? 2.304 4.496 -10.716 1.00 96.31 103 CYS A N 1
ATOM 864 C CA . CYS A 1 103 ? 1.802 3.316 -10.006 1.00 96.31 103 CYS A CA 1
ATOM 865 C C . CYS A 1 103 ? 1.171 3.664 -8.647 1.00 96.31 103 CYS A C 1
ATOM 867 O O . CYS A 1 103 ? 0.195 3.029 -8.253 1.00 96.31 103 CYS A O 1
ATOM 869 N N . TYR A 1 104 ? 1.738 4.610 -7.893 1.00 97.56 104 TYR A N 1
ATOM 870 C CA . TYR A 1 104 ? 1.174 5.037 -6.609 1.00 97.56 104 TYR A CA 1
ATOM 871 C C . TYR A 1 104 ? -0.112 5.836 -6.814 1.00 97.56 104 TYR A C 1
ATOM 873 O O . TYR A 1 104 ? -1.103 5.541 -6.147 1.00 97.56 104 TYR A O 1
ATOM 881 N N . ALA A 1 105 ? -0.113 6.770 -7.769 1.00 98.00 105 ALA A N 1
ATOM 882 C CA . ALA A 1 105 ? -1.275 7.581 -8.118 1.00 98.00 105 ALA A CA 1
ATOM 883 C C . ALA A 1 105 ? -2.463 6.725 -8.546 1.00 98.00 105 ALA A C 1
ATOM 885 O O . ALA A 1 105 ? -3.538 6.863 -7.975 1.00 98.00 105 ALA A O 1
ATOM 886 N N . MET A 1 106 ? -2.256 5.768 -9.452 1.00 97.62 106 MET A N 1
ATOM 887 C CA . MET A 1 106 ? -3.315 4.862 -9.895 1.00 97.62 106 MET A CA 1
ATOM 888 C C . MET A 1 106 ? -3.917 4.069 -8.728 1.00 97.62 106 MET A C 1
ATOM 890 O O . MET A 1 106 ? -5.134 3.928 -8.627 1.00 97.62 106 MET A O 1
ATOM 894 N N . ARG A 1 107 ? -3.068 3.567 -7.819 1.00 97.56 107 ARG A N 1
ATOM 895 C CA . ARG A 1 107 ? -3.526 2.769 -6.674 1.00 97.56 107 ARG A CA 1
ATOM 896 C C . ARG A 1 107 ? -4.304 3.588 -5.654 1.00 97.56 107 ARG A C 1
ATOM 898 O O . ARG A 1 107 ? -5.326 3.120 -5.162 1.00 97.56 107 ARG A O 1
ATOM 905 N N . LEU A 1 108 ? -3.808 4.779 -5.329 1.00 98.38 108 LEU A N 1
ATOM 906 C CA . LEU A 1 108 ? -4.478 5.683 -4.403 1.00 98.38 108 LEU A CA 1
ATOM 907 C C . LEU A 1 108 ? -5.774 6.201 -5.018 1.00 98.38 108 LEU A C 1
ATOM 909 O O . LEU A 1 108 ? -6.817 6.035 -4.406 1.00 98.38 108 LEU A O 1
ATOM 913 N N . LYS A 1 109 ? -5.747 6.720 -6.249 1.00 98.38 109 LYS A N 1
ATOM 914 C CA . LYS A 1 109 ? -6.937 7.252 -6.926 1.00 98.38 109 LYS A CA 1
ATOM 915 C C . LYS A 1 109 ? -8.085 6.249 -6.919 1.00 98.38 109 LYS A C 1
ATOM 917 O O . LYS A 1 109 ? -9.199 6.600 -6.558 1.00 98.38 109 LYS A O 1
ATOM 922 N N . ASN A 1 110 ? -7.803 4.988 -7.237 1.00 98.44 110 ASN A N 1
ATOM 923 C CA . ASN A 1 110 ? -8.818 3.944 -7.220 1.00 98.44 110 ASN A CA 1
ATOM 924 C C . ASN A 1 110 ? -9.375 3.671 -5.802 1.00 98.44 110 ASN A C 1
ATOM 926 O O . ASN A 1 110 ? -10.583 3.526 -5.647 1.00 98.44 110 ASN A O 1
ATOM 930 N N . ALA A 1 111 ? -8.536 3.702 -4.760 1.00 98.62 111 ALA A N 1
ATOM 931 C CA . ALA A 1 111 ? -8.994 3.601 -3.370 1.00 98.62 111 ALA A CA 1
ATOM 932 C C . ALA A 1 111 ? -9.864 4.798 -2.942 1.00 98.62 111 ALA A C 1
ATOM 934 O O . ALA A 1 111 ? -10.866 4.612 -2.262 1.00 98.62 111 ALA A O 1
ATOM 935 N N . PHE A 1 112 ? -9.516 6.015 -3.362 1.00 98.75 112 PHE A N 1
ATOM 936 C CA . PHE A 1 112 ? -10.306 7.220 -3.093 1.00 98.75 112 PHE A CA 1
ATOM 937 C C . PHE A 1 112 ? -11.671 7.198 -3.789 1.00 98.75 112 PHE A C 1
ATOM 939 O O . PHE A 1 112 ? -12.673 7.552 -3.173 1.00 98.75 112 PHE A O 1
ATOM 946 N N . LEU A 1 113 ? -11.723 6.752 -5.048 1.00 98.44 113 LEU A N 1
ATOM 947 C CA . LEU A 1 113 ? -12.987 6.581 -5.769 1.00 98.44 113 LEU A CA 1
ATOM 948 C C . LEU A 1 113 ? -13.868 5.536 -5.079 1.00 98.44 113 LEU A C 1
ATOM 950 O O . LEU A 1 113 ? -15.023 5.819 -4.779 1.00 98.44 113 LEU A O 1
ATOM 954 N N . TYR A 1 114 ? -13.297 4.383 -4.717 1.00 98.69 114 TYR A N 1
ATOM 955 C CA . TYR A 1 114 ? -14.028 3.366 -3.963 1.00 98.69 114 TYR A CA 1
ATOM 956 C C . TYR A 1 114 ? -14.555 3.914 -2.630 1.00 98.69 114 TYR A C 1
ATOM 958 O O . TYR A 1 114 ? -15.722 3.710 -2.297 1.00 98.69 114 TYR A O 1
ATOM 966 N N . ALA A 1 115 ? -13.713 4.631 -1.880 1.00 98.50 115 ALA A N 1
ATOM 967 C CA . ALA A 1 115 ? -14.085 5.237 -0.608 1.00 98.50 115 ALA A CA 1
ATOM 968 C C . ALA A 1 115 ? -15.281 6.187 -0.760 1.00 98.50 115 ALA A C 1
ATOM 970 O O . ALA A 1 115 ? -16.251 6.078 -0.009 1.00 98.50 115 ALA A O 1
ATOM 971 N N . LYS A 1 116 ? -15.243 7.057 -1.775 1.00 98.19 116 LYS A N 1
ATOM 972 C CA . LYS A 1 116 ? -16.322 7.994 -2.092 1.00 98.19 116 LYS A CA 1
ATOM 973 C C . LYS A 1 116 ? -17.631 7.280 -2.428 1.00 98.19 116 LYS A C 1
ATOM 975 O O . LYS A 1 116 ? -18.670 7.642 -1.883 1.00 98.19 116 LYS A O 1
ATOM 980 N N . ASP A 1 117 ? -17.573 6.249 -3.266 1.00 98.06 117 ASP A N 1
ATOM 981 C CA . ASP A 1 117 ? -18.763 5.534 -3.739 1.00 98.06 117 ASP A CA 1
ATOM 982 C C . ASP A 1 117 ? -19.407 4.653 -2.652 1.00 98.06 117 ASP A C 1
ATOM 984 O O . ASP A 1 117 ? -20.605 4.378 -2.705 1.00 98.06 117 ASP A O 1
ATOM 988 N N . HIS A 1 118 ? -18.638 4.240 -1.637 1.00 97.81 118 HIS A N 1
ATOM 989 C CA . HIS A 1 118 ? -19.084 3.308 -0.589 1.00 97.81 118 HIS A CA 1
ATOM 990 C C . HIS A 1 118 ? -19.202 3.950 0.804 1.00 97.81 118 HIS A C 1
ATOM 992 O O . HIS A 1 118 ? -19.395 3.252 1.805 1.00 97.81 118 HIS A O 1
ATOM 998 N N . GLY A 1 119 ? -19.113 5.281 0.880 1.00 96.75 119 GLY A N 1
ATOM 999 C CA . GLY A 1 119 ? -19.329 6.039 2.112 1.00 96.75 119 GLY A CA 1
ATOM 1000 C C . GLY A 1 119 ? -18.246 5.827 3.171 1.00 96.75 119 GLY A C 1
ATOM 1001 O O . GLY A 1 119 ? -18.571 5.723 4.352 1.00 96.75 119 GLY A O 1
ATOM 1002 N N . PHE A 1 120 ? -16.983 5.722 2.752 1.00 98.06 120 PHE A N 1
ATOM 1003 C CA . PHE A 1 120 ? -15.830 5.824 3.645 1.00 98.06 120 PHE A CA 1
ATOM 1004 C C . PHE A 1 120 ? -15.404 7.283 3.784 1.00 98.06 120 PHE A C 1
ATOM 1006 O O . PHE A 1 120 ? -15.316 8.002 2.794 1.00 98.06 120 PHE A O 1
ATOM 1013 N N . GLU A 1 121 ? -15.087 7.713 4.999 1.00 97.38 121 GLU A N 1
ATOM 1014 C CA . GLU A 1 121 ? -14.676 9.091 5.268 1.00 97.38 121 GLU A CA 1
ATOM 1015 C C . GLU A 1 121 ? -13.169 9.307 5.117 1.00 97.38 121 GLU A C 1
ATOM 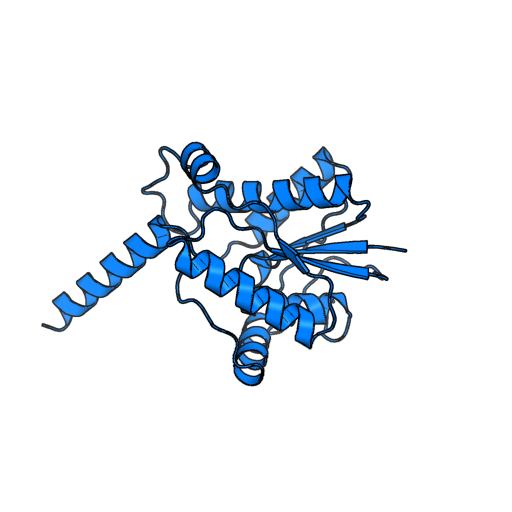1017 O O . GLU A 1 121 ? -12.734 10.442 4.923 1.00 97.38 121 GLU A O 1
ATOM 1022 N N . ALA A 1 122 ? -12.367 8.239 5.202 1.00 98.06 122 ALA A N 1
ATOM 1023 C CA . ALA A 1 122 ? -10.916 8.340 5.124 1.00 98.06 122 ALA A CA 1
ATOM 1024 C C . ALA A 1 122 ? -10.248 7.217 4.321 1.00 98.06 122 ALA A C 1
ATOM 1026 O O . ALA A 1 122 ? -10.732 6.084 4.260 1.00 98.06 122 ALA A O 1
ATOM 1027 N N . VAL A 1 123 ? -9.068 7.522 3.776 1.00 98.50 123 VAL A N 1
ATOM 1028 C CA . VAL A 1 123 ? -8.162 6.578 3.115 1.00 98.50 123 VAL A CA 1
ATOM 1029 C C . VAL A 1 123 ? -6.784 6.622 3.773 1.00 98.50 123 VAL A C 1
ATOM 1031 O O . VAL A 1 123 ? -6.206 7.687 3.974 1.00 98.50 123 VAL A O 1
ATOM 1034 N N . ALA A 1 124 ? -6.214 5.451 4.048 1.00 97.88 124 ALA A N 1
ATOM 1035 C CA . ALA A 1 124 ? -4.794 5.273 4.353 1.00 97.88 124 ALA A CA 1
ATOM 1036 C C . ALA A 1 124 ? -4.146 4.357 3.311 1.00 97.88 124 ALA A C 1
ATOM 1038 O O . ALA A 1 124 ? -4.824 3.602 2.615 1.00 97.88 124 ALA A O 1
ATOM 1039 N N . SER A 1 125 ? -2.814 4.362 3.230 1.00 97.88 125 SER A N 1
ATOM 1040 C CA . SER A 1 125 ? -2.093 3.468 2.323 1.00 97.88 125 SER A CA 1
ATOM 1041 C C . SER A 1 125 ? -0.940 2.742 2.993 1.00 97.88 125 SER A C 1
ATOM 1043 O O . SER A 1 125 ? -0.019 3.343 3.546 1.00 97.88 125 SER A O 1
ATOM 1045 N N . SER A 1 126 ? -0.915 1.419 2.824 1.00 97.06 126 SER A N 1
ATOM 1046 C CA . SER A 1 126 ? 0.204 0.584 3.253 1.00 97.06 126 SER A CA 1
ATOM 1047 C C . SER A 1 126 ? 1.479 0.814 2.429 1.00 97.06 126 SER A C 1
ATOM 1049 O O . SER A 1 126 ? 2.519 0.202 2.684 1.00 97.06 126 SER A O 1
ATOM 1051 N N . LEU A 1 127 ? 1.429 1.626 1.364 1.00 96.62 127 LEU A N 1
ATOM 1052 C CA . LEU A 1 127 ? 2.609 1.946 0.561 1.00 96.62 127 LEU A CA 1
ATOM 1053 C C . LEU A 1 127 ? 3.694 2.639 1.405 1.00 96.62 127 LEU A C 1
ATOM 1055 O O . LEU A 1 127 ? 4.872 2.478 1.092 1.00 96.62 127 LEU A O 1
ATOM 1059 N N . THR A 1 128 ? 3.336 3.303 2.508 1.00 97.06 128 THR A N 1
ATOM 1060 C CA . THR A 1 128 ? 4.288 3.987 3.400 1.00 97.06 128 THR A CA 1
ATOM 1061 C C . THR A 1 128 ? 5.002 3.051 4.390 1.00 97.06 128 THR A C 1
ATOM 1063 O O . THR A 1 128 ? 5.895 3.504 5.105 1.00 97.06 128 THR A O 1
ATOM 1066 N N . LEU A 1 129 ? 4.685 1.744 4.405 1.00 96.38 129 LEU A N 1
ATOM 1067 C CA . LEU A 1 129 ? 5.334 0.725 5.252 1.00 96.38 129 LEU A CA 1
ATOM 1068 C C . LEU A 1 129 ? 6.626 0.148 4.651 1.00 96.38 129 LEU A C 1
ATOM 1070 O O . LEU A 1 129 ? 7.533 -0.253 5.377 1.00 96.38 129 LEU A O 1
ATOM 1074 N N . SER A 1 130 ? 6.731 0.065 3.323 1.00 91.81 130 SER A N 1
ATOM 1075 C CA . SER A 1 130 ? 7.886 -0.579 2.682 1.00 91.81 130 SER A CA 1
ATOM 1076 C C . SER A 1 130 ? 9.080 0.380 2.580 1.00 91.81 130 SER A C 1
ATOM 1078 O O . SER A 1 130 ? 8.920 1.472 2.030 1.00 91.81 130 SER A O 1
ATOM 1080 N N . PRO A 1 131 ? 10.305 -0.014 2.987 1.00 90.81 131 PRO A N 1
ATOM 1081 C CA . PRO A 1 131 ? 11.513 0.804 2.794 1.00 90.81 131 PRO A CA 1
ATOM 1082 C C . PRO A 1 131 ? 11.882 0.988 1.310 1.00 90.81 131 PRO A C 1
ATOM 1084 O O . PRO A 1 131 ? 12.645 1.886 0.939 1.00 90.81 131 PRO A O 1
ATOM 1087 N N . TYR A 1 132 ? 11.320 0.150 0.438 1.00 89.62 132 TYR A N 1
ATOM 1088 C CA . TYR A 1 132 ? 11.507 0.219 -1.009 1.00 89.62 132 TYR A CA 1
ATOM 1089 C C . TYR A 1 132 ? 10.571 1.227 -1.687 1.00 89.62 132 TYR A C 1
ATOM 1091 O O . TYR A 1 132 ? 10.692 1.448 -2.887 1.00 89.62 132 TYR A O 1
ATOM 1099 N N . LYS A 1 133 ? 9.669 1.874 -0.940 1.00 92.19 133 LYS A N 1
ATOM 1100 C CA . LYS A 1 133 ? 8.744 2.893 -1.450 1.00 92.19 133 LYS A CA 1
ATOM 1101 C C . LYS A 1 133 ? 9.074 4.265 -0.861 1.00 92.19 133 LYS A C 1
ATOM 1103 O O . LYS A 1 133 ? 9.587 4.368 0.256 1.00 92.19 133 LYS A O 1
ATOM 1108 N N . ASP A 1 134 ? 8.798 5.299 -1.647 1.00 95.50 134 ASP A N 1
ATOM 1109 C CA . ASP A 1 134 ? 8.955 6.700 -1.258 1.00 95.50 134 ASP A CA 1
ATOM 1110 C C . ASP A 1 134 ? 7.667 7.165 -0.570 1.00 95.50 134 ASP A C 1
ATOM 1112 O O . ASP A 1 134 ? 6.651 7.386 -1.225 1.00 95.50 134 ASP A O 1
ATOM 1116 N N . GLU A 1 135 ? 7.689 7.255 0.759 1.00 96.12 135 GLU A N 1
ATOM 1117 C CA . GLU A 1 135 ? 6.513 7.640 1.536 1.00 96.12 135 GLU A CA 1
ATOM 1118 C C . GLU A 1 135 ? 6.126 9.099 1.320 1.00 96.12 135 GLU A C 1
ATOM 1120 O O . GLU A 1 135 ? 4.942 9.414 1.373 1.00 96.12 135 GLU A O 1
ATOM 1125 N N . LYS A 1 136 ? 7.099 9.983 1.060 1.00 97.25 136 LYS A N 1
ATOM 1126 C CA . LYS A 1 136 ? 6.819 11.405 0.846 1.00 97.25 136 LYS A CA 1
ATOM 1127 C C . LYS A 1 136 ? 6.007 11.565 -0.424 1.00 97.25 136 LYS A C 1
ATOM 1129 O O . LYS A 1 136 ? 4.960 12.197 -0.399 1.00 97.25 136 LYS A O 1
ATOM 1134 N N . ARG A 1 137 ? 6.434 10.893 -1.497 1.00 97.94 137 ARG A N 1
ATOM 1135 C CA . ARG A 1 137 ? 5.705 10.877 -2.766 1.00 97.94 137 ARG A CA 1
ATOM 1136 C C . ARG A 1 137 ? 4.306 10.279 -2.624 1.00 97.94 137 ARG A C 1
ATOM 1138 O O . ARG A 1 137 ? 3.356 10.843 -3.151 1.00 97.94 137 ARG A O 1
ATOM 1145 N N . VAL A 1 138 ? 4.171 9.160 -1.907 1.00 98.25 138 VAL A N 1
ATOM 1146 C CA . VAL A 1 138 ? 2.858 8.549 -1.625 1.00 98.25 138 VAL A CA 1
ATOM 1147 C C . VAL A 1 138 ? 1.950 9.536 -0.887 1.00 98.25 138 VAL A C 1
ATOM 1149 O O . VAL A 1 138 ? 0.802 9.706 -1.285 1.00 98.25 138 VAL A O 1
ATOM 1152 N N . ASN A 1 139 ? 2.462 10.211 0.144 1.00 98.50 139 ASN A N 1
ATOM 1153 C CA . ASN A 1 139 ? 1.667 11.149 0.930 1.00 98.50 139 ASN A CA 1
ATOM 1154 C C . ASN A 1 139 ? 1.272 12.397 0.137 1.00 98.50 139 ASN A C 1
ATOM 1156 O O . ASN A 1 139 ? 0.112 12.783 0.199 1.00 98.50 139 ASN A O 1
ATOM 1160 N N . SER A 1 140 ? 2.175 12.965 -0.668 1.00 98.50 140 SER A N 1
ATOM 1161 C CA . SER A 1 140 ? 1.841 14.101 -1.538 1.00 98.50 140 SER A CA 1
ATOM 1162 C C . SER A 1 140 ? 0.735 13.758 -2.539 1.00 98.50 140 SER A C 1
ATOM 1164 O O . SER A 1 140 ? -0.169 14.556 -2.756 1.00 98.50 140 SER A O 1
ATOM 1166 N N . ILE A 1 141 ? 0.761 12.552 -3.117 1.00 98.69 141 ILE A N 1
ATOM 1167 C CA . ILE A 1 141 ? -0.312 12.077 -4.002 1.00 98.69 141 ILE A CA 1
ATOM 1168 C C . ILE A 1 141 ? -1.633 11.941 -3.231 1.00 98.69 141 ILE A C 1
ATOM 1170 O O . ILE A 1 141 ? -2.671 12.367 -3.728 1.00 98.69 141 ILE A O 1
ATOM 1174 N N . GLY A 1 142 ? -1.603 11.359 -2.028 1.00 98.62 142 GLY A N 1
ATOM 1175 C CA . GLY A 1 142 ? -2.793 11.203 -1.188 1.00 98.62 142 GLY A CA 1
ATOM 1176 C C . GLY A 1 142 ? -3.432 12.538 -0.802 1.00 98.62 142 GLY A C 1
ATOM 1177 O O . GLY A 1 142 ? -4.642 12.680 -0.920 1.00 98.62 142 GLY A O 1
ATOM 1178 N N . GLN A 1 143 ? -2.626 13.534 -0.431 1.00 98.56 143 GLN A N 1
ATOM 1179 C CA . GLN A 1 143 ? -3.099 14.886 -0.102 1.00 98.56 143 GLN A CA 1
ATOM 1180 C C . GLN A 1 143 ? -3.726 15.597 -1.312 1.00 98.56 143 GLN A C 1
ATOM 1182 O O . GLN A 1 143 ? -4.755 16.257 -1.183 1.00 98.56 143 GLN A O 1
ATOM 1187 N N . ASN A 1 144 ? -3.154 15.428 -2.510 1.00 98.56 144 ASN A N 1
ATOM 1188 C CA . ASN A 1 144 ? -3.764 15.960 -3.731 1.00 98.56 144 ASN A CA 1
ATOM 1189 C C . ASN A 1 144 ? -5.130 15.307 -4.004 1.00 98.56 144 ASN A C 1
ATOM 1191 O O . ASN A 1 144 ? -6.095 15.999 -4.318 1.00 98.56 144 ASN A O 1
ATOM 1195 N N . LEU A 1 145 ? -5.236 13.986 -3.831 1.00 98.69 145 LEU A N 1
ATOM 1196 C CA . LEU A 1 145 ? -6.496 13.257 -4.006 1.00 98.69 145 LEU A CA 1
ATOM 1197 C C . LEU A 1 145 ? -7.541 13.621 -2.945 1.00 98.69 145 LEU A C 1
ATOM 1199 O O . LEU A 1 145 ? -8.727 13.672 -3.260 1.00 98.69 145 LEU A O 1
ATOM 1203 N N . GLU A 1 146 ? -7.129 13.909 -1.712 1.00 98.44 146 GLU A N 1
ATOM 1204 C CA . GLU A 1 146 ? -8.010 14.457 -0.676 1.00 98.44 146 GLU A CA 1
ATOM 1205 C C . GLU A 1 146 ? -8.627 15.783 -1.125 1.00 98.44 146 GLU A C 1
ATOM 1207 O O . GLU A 1 146 ? -9.847 15.930 -1.077 1.00 98.44 146 GLU A O 1
ATOM 1212 N N . HIS A 1 147 ? -7.822 16.701 -1.666 1.00 97.81 147 HIS A N 1
ATOM 1213 C CA . HIS A 1 147 ? -8.326 17.962 -2.213 1.00 97.81 147 HIS A CA 1
ATOM 1214 C C . HIS A 1 147 ? -9.280 17.753 -3.406 1.00 97.81 147 HIS A C 1
ATOM 1216 O O . HIS A 1 147 ? -10.294 18.437 -3.518 1.00 97.81 147 HIS A O 1
ATOM 1222 N N . GLU A 1 148 ? -8.985 16.804 -4.298 1.00 97.75 148 GLU A N 1
ATOM 1223 C CA . GLU A 1 148 ? -9.817 16.515 -5.478 1.00 97.75 148 GLU A CA 1
ATOM 1224 C C . GLU A 1 148 ? -11.151 15.831 -5.141 1.00 97.75 148 GLU A C 1
ATOM 1226 O O . GLU A 1 148 ? -12.150 16.026 -5.838 1.00 97.75 148 GLU A O 1
ATOM 1231 N N . THR A 1 149 ? -11.178 14.991 -4.106 1.00 97.75 149 THR A N 1
ATOM 1232 C CA . 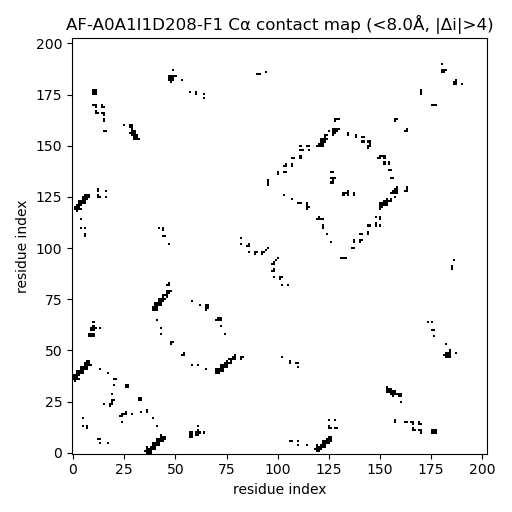THR A 1 149 ? -12.319 14.100 -3.834 1.00 97.75 149 THR A CA 1
ATOM 1233 C C . THR A 1 149 ? -13.125 14.476 -2.598 1.00 97.75 149 THR A C 1
ATOM 1235 O O . THR A 1 149 ? -14.288 14.078 -2.510 1.00 97.75 149 THR A O 1
ATOM 1238 N N . GLY A 1 150 ? -12.527 15.221 -1.665 1.00 97.56 150 GLY A N 1
ATOM 1239 C CA . GLY A 1 150 ? -13.079 15.520 -0.345 1.00 97.56 150 GLY A CA 1
ATOM 1240 C C . GLY A 1 150 ? -12.963 14.375 0.668 1.00 97.56 150 GLY A C 1
ATOM 1241 O O . GLY A 1 150 ? -13.458 14.516 1.783 1.00 97.56 150 GLY A O 1
ATOM 1242 N N . ILE A 1 151 ? -12.339 13.247 0.307 1.00 98.19 151 ILE A N 1
ATOM 1243 C CA . ILE A 1 151 ? -12.109 12.119 1.221 1.00 98.19 151 ILE A CA 1
ATOM 1244 C C . ILE A 1 151 ? -10.827 12.367 2.003 1.00 98.19 151 ILE A C 1
ATOM 1246 O O . ILE A 1 151 ? -9.788 12.654 1.417 1.00 98.19 151 ILE A O 1
ATOM 1250 N N . THR A 1 152 ? -10.880 12.208 3.320 1.00 97.94 152 THR A N 1
ATOM 1251 C CA . THR A 1 152 ? -9.737 12.500 4.178 1.00 97.94 152 THR A CA 1
ATOM 1252 C C . THR A 1 152 ? -8.572 11.543 3.928 1.00 97.94 152 THR A C 1
ATOM 1254 O O . THR A 1 152 ? -8.755 10.324 3.911 1.00 97.94 152 THR A O 1
ATOM 1257 N N . TYR A 1 153 ? -7.350 12.060 3.793 1.00 98.38 153 TYR A N 1
ATOM 1258 C CA . TYR A 1 153 ? -6.158 11.222 3.658 1.00 98.38 153 TYR A CA 1
ATOM 1259 C C . TYR A 1 153 ? -5.383 11.120 4.970 1.00 98.38 153 TYR A C 1
ATOM 1261 O O . TYR A 1 153 ? -4.934 12.113 5.537 1.00 98.38 153 TYR A O 1
ATOM 1269 N N . ILE A 1 154 ? -5.138 9.894 5.434 1.00 97.88 154 ILE A N 1
ATOM 1270 C CA . ILE A 1 154 ? -4.310 9.661 6.618 1.00 97.88 154 ILE A CA 1
ATOM 1271 C C . ILE A 1 154 ? -2.841 9.607 6.208 1.00 97.88 154 ILE A C 1
ATOM 1273 O O . ILE A 1 154 ? -2.288 8.554 5.858 1.00 97.88 154 ILE A O 1
ATOM 1277 N N . VAL A 1 155 ? -2.197 10.772 6.285 1.00 98.06 155 VAL A N 1
ATOM 1278 C CA . VAL A 1 155 ? -0.751 10.920 6.110 1.00 98.06 155 VAL A CA 1
ATOM 1279 C C . VAL A 1 155 ? -0.027 10.014 7.100 1.00 98.06 155 VAL A C 1
ATOM 1281 O O . VAL A 1 155 ? -0.255 10.055 8.313 1.00 98.06 155 VAL A O 1
ATOM 1284 N N . SER A 1 156 ? 0.852 9.162 6.567 1.00 97.25 156 SER A N 1
ATOM 1285 C CA . SER A 1 156 ? 1.489 8.115 7.360 1.00 97.25 156 SER A CA 1
ATOM 1286 C C . SER A 1 156 ? 2.935 7.828 6.965 1.00 97.25 156 SER A C 1
ATOM 1288 O O . SER A 1 156 ? 3.372 8.027 5.832 1.00 97.25 156 SER A O 1
ATOM 1290 N N . ASN A 1 157 ? 3.692 7.306 7.923 1.00 97.44 157 ASN A N 1
ATOM 1291 C CA . ASN A 1 157 ? 4.994 6.689 7.734 1.00 97.44 157 ASN A CA 1
ATOM 1292 C C . ASN A 1 157 ? 5.060 5.399 8.559 1.00 97.44 157 ASN A C 1
ATOM 1294 O O . ASN A 1 157 ? 5.721 5.334 9.597 1.00 97.44 157 ASN A O 1
ATOM 1298 N N . PHE A 1 158 ? 4.384 4.351 8.078 1.00 96.56 158 PHE A N 1
ATOM 1299 C CA . PHE A 1 158 ? 4.318 3.048 8.754 1.00 96.56 158 PHE A CA 1
ATOM 1300 C C . PHE A 1 158 ? 5.682 2.351 8.918 1.00 96.56 158 PHE A C 1
ATOM 1302 O O . PHE A 1 158 ? 5.772 1.345 9.613 1.00 96.56 158 PHE A O 1
ATOM 1309 N N . LYS A 1 159 ? 6.772 2.875 8.337 1.00 95.12 159 LYS A N 1
ATOM 1310 C CA . LYS A 1 159 ? 8.144 2.410 8.621 1.00 95.12 159 LYS A CA 1
ATOM 1311 C C . LYS A 1 159 ? 8.634 2.796 10.016 1.00 95.12 159 LYS A C 1
ATOM 1313 O O . LYS A 1 159 ? 9.533 2.136 10.542 1.00 95.12 159 LYS A O 1
ATOM 1318 N N . LYS A 1 160 ? 8.118 3.891 10.585 1.00 95.19 160 LYS A N 1
ATOM 1319 C CA . LYS A 1 160 ? 8.523 4.393 11.905 1.00 95.19 160 LYS A CA 1
ATOM 1320 C C . LYS A 1 160 ? 8.143 3.390 12.997 1.00 95.19 160 LYS A C 1
ATOM 1322 O O . LYS A 1 160 ? 7.379 2.461 12.762 1.00 95.19 160 LYS A O 1
ATOM 1327 N N . ASN A 1 161 ? 8.747 3.540 14.176 1.00 93.56 161 ASN A N 1
ATOM 1328 C CA . ASN A 1 161 ? 8.535 2.642 15.319 1.00 93.56 161 ASN A CA 1
ATOM 1329 C C . ASN A 1 161 ? 8.747 1.154 14.980 1.00 93.56 161 ASN A C 1
ATOM 1331 O O . ASN A 1 161 ? 8.003 0.293 15.430 1.00 93.56 161 ASN A O 1
ATOM 1335 N N . ASN A 1 162 ? 9.769 0.849 14.171 1.00 94.94 162 ASN A N 1
ATOM 1336 C CA . ASN A 1 162 ? 10.079 -0.509 13.710 1.00 94.94 162 ASN A CA 1
ATOM 1337 C C . ASN A 1 162 ? 8.960 -1.180 12.900 1.00 94.94 162 ASN A C 1
ATOM 1339 O O . ASN A 1 162 ? 8.974 -2.401 12.757 1.00 94.94 162 ASN A O 1
ATOM 1343 N N . GLY A 1 163 ? 8.027 -0.422 12.319 1.00 95.00 163 GLY A N 1
ATOM 1344 C CA . GLY A 1 163 ? 6.833 -1.006 11.717 1.00 95.00 163 GLY A CA 1
ATOM 1345 C C . GLY A 1 163 ? 7.108 -2.027 10.611 1.00 95.00 163 GLY A C 1
ATOM 1346 O O . GLY A 1 163 ? 6.430 -3.050 10.544 1.00 95.00 163 GLY A O 1
ATOM 1347 N N . PHE A 1 164 ? 8.167 -1.843 9.811 1.00 94.94 164 PHE A N 1
ATOM 1348 C CA . PHE A 1 164 ? 8.583 -2.843 8.815 1.00 94.94 164 PHE A CA 1
ATOM 1349 C C . PHE A 1 164 ? 9.167 -4.122 9.438 1.00 94.94 164 PHE A C 1
ATOM 1351 O O . PHE A 1 164 ? 9.011 -5.206 8.880 1.00 94.94 164 PHE A O 1
ATOM 1358 N N . LYS A 1 165 ? 9.846 -4.017 10.585 1.00 95.75 165 LYS A N 1
ATOM 1359 C CA . LYS A 1 165 ? 10.353 -5.182 11.325 1.00 95.75 165 LYS A CA 1
ATOM 1360 C C . LYS A 1 165 ? 9.190 -5.957 11.946 1.00 95.75 165 LYS A C 1
ATOM 1362 O O . LYS A 1 165 ? 9.104 -7.159 11.726 1.00 95.75 165 LYS A O 1
ATOM 1367 N N . ILE A 1 166 ? 8.266 -5.253 12.597 1.00 95.69 166 ILE A N 1
ATOM 1368 C CA . ILE A 1 166 ? 7.037 -5.829 13.159 1.00 95.69 166 ILE A CA 1
ATOM 1369 C C . ILE A 1 166 ? 6.232 -6.534 12.059 1.00 95.69 166 ILE A C 1
ATOM 1371 O O . ILE A 1 166 ? 5.806 -7.670 12.231 1.00 95.69 166 ILE A O 1
ATOM 1375 N N . ALA A 1 167 ? 6.122 -5.926 10.872 1.00 95.56 167 ALA A N 1
ATOM 1376 C CA . ALA A 1 167 ? 5.419 -6.532 9.744 1.00 95.56 167 ALA A CA 1
ATOM 1377 C C . ALA A 1 167 ? 6.023 -7.884 9.334 1.00 95.56 167 ALA A C 1
ATOM 1379 O O . ALA A 1 167 ? 5.285 -8.805 8.979 1.00 95.56 167 ALA A O 1
ATOM 1380 N N . LYS A 1 168 ? 7.356 -8.024 9.390 1.00 95.12 168 LYS A N 1
ATOM 1381 C CA . LYS A 1 168 ? 8.048 -9.294 9.116 1.00 95.12 168 LYS A CA 1
ATOM 1382 C C . LYS A 1 168 ? 7.804 -10.332 10.204 1.00 95.12 168 LYS A C 1
ATOM 1384 O O . LYS A 1 168 ? 7.652 -11.501 9.867 1.00 95.12 168 LYS A O 1
ATOM 1389 N N . GLU A 1 169 ? 7.782 -9.917 11.466 1.00 96.25 169 GLU A N 1
ATOM 1390 C CA . GLU A 1 169 ? 7.500 -10.793 12.610 1.00 96.25 169 GLU A CA 1
ATOM 1391 C C . GLU A 1 169 ? 6.071 -11.338 12.510 1.00 96.25 169 GLU A C 1
ATOM 1393 O O . GLU A 1 169 ? 5.900 -12.547 12.387 1.00 96.25 169 GLU A O 1
ATOM 1398 N N . ILE A 1 170 ? 5.072 -10.461 12.345 1.00 95.06 170 ILE A N 1
ATOM 1399 C CA . ILE A 1 170 ? 3.672 -10.865 12.131 1.00 95.06 170 ILE A CA 1
ATOM 1400 C C . ILE A 1 170 ? 3.545 -11.778 10.904 1.00 95.06 170 ILE A C 1
ATOM 1402 O O . ILE A 1 170 ? 2.825 -12.775 10.942 1.00 95.06 170 ILE A O 1
ATOM 1406 N N . SER A 1 171 ? 4.256 -11.466 9.813 1.00 95.69 171 SER A N 1
ATOM 1407 C CA . SER A 1 171 ? 4.233 -12.301 8.606 1.00 95.69 171 SER A CA 1
ATOM 1408 C C . SER A 1 171 ? 4.791 -13.699 8.855 1.00 95.69 171 SER A C 1
ATOM 1410 O O . SER A 1 171 ? 4.236 -14.671 8.349 1.00 95.69 171 SER A O 1
ATOM 1412 N N . LYS A 1 172 ? 5.864 -13.816 9.641 1.00 95.81 172 LYS A N 1
ATOM 1413 C CA . LYS A 1 172 ? 6.446 -15.104 10.020 1.00 95.81 172 LYS A CA 1
ATOM 1414 C C . LYS A 1 172 ? 5.479 -15.903 10.892 1.00 95.81 172 LYS A C 1
ATOM 1416 O O . LYS A 1 172 ? 5.224 -17.062 10.581 1.00 95.81 172 LYS A O 1
ATOM 1421 N N . ASP A 1 173 ? 4.912 -15.270 11.913 1.00 96.00 173 ASP A N 1
ATOM 1422 C CA . ASP A 1 173 ? 4.036 -15.928 12.888 1.00 96.00 173 ASP A CA 1
ATOM 1423 C C . ASP A 1 173 ? 2.725 -16.416 12.256 1.00 96.00 173 ASP A C 1
ATOM 1425 O O . ASP A 1 173 ? 2.157 -17.418 12.679 1.00 96.00 173 ASP A O 1
ATOM 1429 N N . ASN A 1 174 ? 2.276 -15.752 11.188 1.00 94.25 174 ASN A N 1
ATOM 1430 C CA . ASN A 1 174 ? 1.060 -16.106 10.455 1.00 94.25 174 ASN A CA 1
ATOM 1431 C C . ASN A 1 174 ? 1.322 -16.900 9.163 1.00 94.25 174 ASN A C 1
ATOM 1433 O O . ASN A 1 174 ? 0.390 -17.134 8.389 1.00 94.25 174 ASN A O 1
ATOM 1437 N N . CYS A 1 175 ? 2.568 -17.315 8.902 1.00 95.12 175 CYS A N 1
ATOM 1438 C CA . CYS A 1 175 ? 2.973 -18.012 7.675 1.00 95.12 175 CYS A CA 1
ATOM 1439 C C . CYS A 1 175 ? 2.534 -17.277 6.390 1.00 95.12 175 CYS A C 1
ATOM 1441 O O . CYS A 1 175 ? 2.058 -17.898 5.436 1.00 95.12 175 CYS A O 1
ATOM 1443 N N . ILE A 1 176 ? 2.664 -15.949 6.385 1.00 95.06 176 ILE A N 1
ATOM 1444 C CA . ILE A 1 176 ? 2.302 -15.083 5.264 1.00 95.06 176 ILE A CA 1
ATOM 1445 C C . ILE A 1 176 ? 3.397 -15.133 4.201 1.00 95.06 176 ILE A C 1
ATOM 1447 O O . ILE A 1 176 ? 4.587 -14.974 4.484 1.00 95.06 176 ILE A O 1
ATOM 1451 N N . TYR A 1 177 ? 2.987 -15.293 2.946 1.00 93.44 177 TYR A N 1
ATOM 1452 C CA . TYR A 1 177 ? 3.894 -15.174 1.812 1.00 93.44 177 TYR A CA 1
ATOM 1453 C C . TYR A 1 177 ? 4.498 -13.763 1.706 1.00 93.44 177 TYR A C 1
ATOM 1455 O O . TYR A 1 177 ? 3.782 -12.771 1.550 1.00 93.44 177 TYR A O 1
ATOM 1463 N N . CYS A 1 178 ? 5.831 -13.697 1.699 1.00 92.19 178 CYS A N 1
ATOM 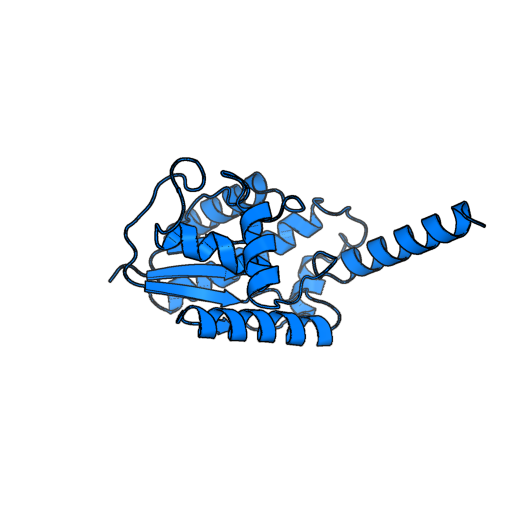1464 C CA . CYS A 1 178 ? 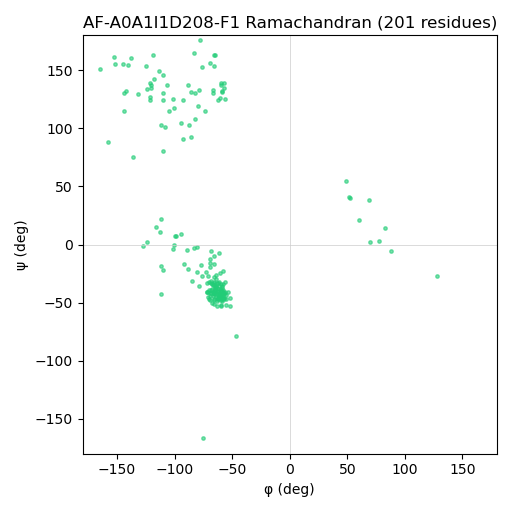6.597 -12.480 1.453 1.00 92.19 178 CYS A CA 1
ATOM 1465 C C . CYS A 1 178 ? 7.197 -12.497 0.045 1.00 92.19 178 CYS A C 1
ATOM 1467 O O . CYS A 1 178 ? 8.076 -13.301 -0.265 1.00 92.19 178 CYS A O 1
ATOM 1469 N N . GLN A 1 179 ? 6.746 -11.574 -0.796 1.00 91.81 179 GLN A N 1
ATOM 1470 C CA . GLN A 1 179 ? 7.308 -11.340 -2.122 1.00 91.81 179 GLN A CA 1
ATOM 1471 C C . GLN A 1 179 ? 8.719 -10.733 -2.067 1.00 91.81 179 GLN A C 1
ATOM 1473 O O . GLN A 1 179 ? 9.067 -10.015 -1.130 1.00 91.81 179 GLN A O 1
ATOM 1478 N N . ASP A 1 180 ? 9.496 -10.924 -3.131 1.00 90.31 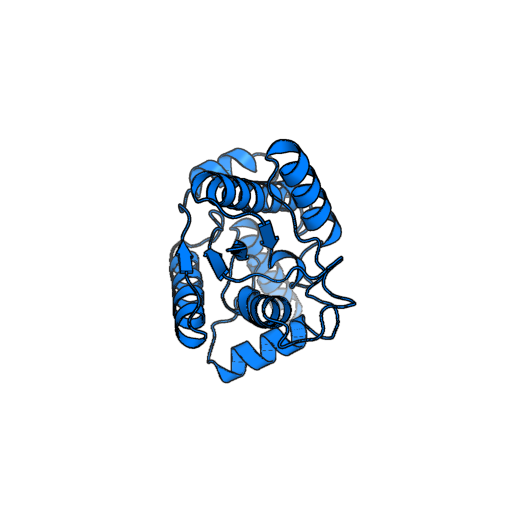180 ASP A N 1
ATOM 1479 C CA . ASP A 1 180 ? 10.879 -10.439 -3.254 1.00 90.31 180 ASP A CA 1
ATOM 1480 C C . ASP A 1 180 ? 11.081 -9.394 -4.377 1.00 90.31 180 ASP A C 1
ATOM 1482 O O . ASP A 1 180 ? 12.207 -9.083 -4.768 1.00 90.31 180 ASP A O 1
ATOM 1486 N N . TYR A 1 181 ? 9.984 -8.826 -4.887 1.00 93.44 181 TYR A N 1
ATOM 1487 C CA . TYR A 1 181 ? 9.951 -7.714 -5.844 1.00 93.44 181 TYR A CA 1
ATOM 1488 C C . TYR A 1 181 ? 8.653 -6.907 -5.694 1.00 93.44 181 TYR A C 1
ATOM 1490 O O . TYR A 1 181 ? 7.659 -7.383 -5.135 1.00 93.44 181 TYR A O 1
ATOM 1498 N N . CYS A 1 182 ? 8.640 -5.674 -6.211 1.00 92.06 182 CYS A N 1
ATOM 1499 C CA . CYS A 1 182 ? 7.514 -4.745 -6.057 1.00 92.06 182 CYS A CA 1
ATOM 1500 C C . CYS A 1 182 ? 6.195 -5.303 -6.626 1.00 92.06 182 CYS A C 1
ATOM 1502 O O . CYS A 1 182 ? 5.131 -5.114 -6.032 1.00 92.06 182 CYS A O 1
ATOM 1504 N N . GLY A 1 183 ? 6.267 -6.056 -7.721 1.00 93.38 183 GLY A N 1
ATOM 1505 C CA . GLY A 1 183 ? 5.129 -6.722 -8.354 1.00 93.38 183 GLY A CA 1
ATOM 1506 C C . GLY A 1 183 ? 5.020 -6.420 -9.842 1.00 93.38 183 GLY A C 1
ATOM 1507 O O . GLY A 1 183 ? 4.517 -7.257 -10.569 1.00 93.38 183 GLY A O 1
ATOM 1508 N N . CYS A 1 184 ? 5.518 -5.276 -10.322 1.00 95.25 184 CYS A N 1
ATOM 1509 C CA . CYS A 1 184 ? 5.416 -4.951 -11.745 1.00 95.25 184 CYS A CA 1
ATOM 1510 C C . CYS A 1 184 ? 6.422 -5.719 -12.602 1.00 95.25 184 CYS A C 1
ATOM 1512 O O . CYS A 1 184 ? 7.521 -6.048 -12.142 1.00 95.25 184 CYS A O 1
ATOM 1514 N N . GLU A 1 185 ? 6.071 -5.929 -13.872 1.00 96.12 185 GLU A N 1
ATOM 1515 C CA . GLU A 1 185 ? 6.903 -6.656 -14.840 1.00 96.12 185 GLU A CA 1
ATOM 1516 C C . GLU A 1 185 ? 8.310 -6.056 -14.990 1.00 96.12 185 GLU A C 1
ATOM 1518 O O . GLU A 1 185 ? 9.281 -6.791 -15.134 1.00 96.12 185 GLU A O 1
ATOM 1523 N N . PHE A 1 186 ? 8.450 -4.734 -14.846 1.00 96.25 186 PHE A N 1
ATOM 1524 C CA . PHE A 1 186 ? 9.752 -4.065 -14.881 1.00 96.25 186 PHE A CA 1
ATOM 1525 C C . PHE A 1 186 ? 10.585 -4.356 -13.628 1.00 96.25 186 PHE A C 1
ATOM 1527 O O . PHE A 1 186 ? 11.768 -4.658 -13.734 1.00 96.25 186 PHE A O 1
ATOM 1534 N N . SER A 1 187 ? 9.968 -4.371 -12.441 1.00 95.00 187 SER A N 1
ATOM 1535 C CA . SER A 1 187 ? 10.675 -4.755 -11.209 1.00 95.00 187 SER A CA 1
ATOM 1536 C C . SER A 1 187 ? 11.111 -6.225 -11.224 1.00 95.00 187 SER A C 1
ATOM 1538 O O . SER A 1 187 ? 12.169 -6.559 -10.688 1.00 95.00 187 SER A O 1
ATOM 1540 N N . LEU A 1 188 ? 10.332 -7.095 -11.881 1.00 95.75 188 LEU A N 1
ATOM 1541 C CA . LEU A 1 188 ? 10.693 -8.493 -12.111 1.00 95.75 188 LEU A CA 1
ATOM 1542 C C . LEU A 1 188 ? 11.855 -8.614 -13.107 1.00 95.75 188 LEU A C 1
ATOM 1544 O O . LEU A 1 188 ? 12.841 -9.285 -12.802 1.00 95.75 188 LEU A O 1
ATOM 1548 N N . ARG A 1 189 ? 11.783 -7.917 -14.250 1.00 95.38 189 ARG A N 1
ATOM 1549 C CA . ARG A 1 189 ? 12.869 -7.830 -15.241 1.00 95.38 189 ARG A CA 1
ATOM 1550 C C . ARG A 1 189 ? 14.177 -7.407 -14.579 1.00 95.38 189 ARG A C 1
ATOM 1552 O O . ARG A 1 189 ? 15.183 -8.101 -14.699 1.00 95.38 189 ARG A O 1
ATOM 1559 N N . ASP A 1 190 ? 14.159 -6.300 -13.843 1.00 93.44 190 ASP A N 1
ATOM 1560 C CA . ASP A 1 190 ? 15.365 -5.733 -13.239 1.00 93.44 190 ASP A CA 1
ATOM 1561 C C . ASP A 1 190 ? 15.951 -6.673 -12.172 1.00 93.44 190 ASP A C 1
ATOM 1563 O O . ASP A 1 190 ? 17.169 -6.800 -12.045 1.00 93.44 190 ASP A O 1
ATOM 1567 N N . LYS A 1 191 ? 15.099 -7.390 -11.425 1.00 93.31 191 LYS A N 1
ATOM 1568 C CA . LYS A 1 191 ? 15.535 -8.444 -10.499 1.00 93.31 191 LYS A CA 1
ATOM 1569 C C . LYS A 1 191 ? 16.242 -9.588 -11.231 1.00 93.31 191 LYS A C 1
ATOM 1571 O O . LYS A 1 191 ? 17.312 -10.002 -10.787 1.00 93.31 191 LYS A O 1
ATOM 1576 N N . ILE A 1 192 ? 15.669 -10.084 -12.328 1.00 94.44 192 ILE A N 1
ATOM 1577 C CA . ILE A 1 192 ? 16.262 -11.164 -13.132 1.00 94.44 192 ILE A CA 1
ATOM 1578 C C . ILE A 1 192 ? 17.634 -10.732 -13.664 1.00 94.44 192 ILE A C 1
ATOM 1580 O O . ILE A 1 192 ? 18.615 -11.448 -13.467 1.00 94.44 192 ILE A O 1
ATOM 1584 N N . LEU A 1 193 ? 17.734 -9.528 -14.237 1.00 92.69 193 LEU A N 1
ATOM 1585 C CA . LEU A 1 193 ? 18.997 -8.984 -14.749 1.00 92.69 193 LEU A CA 1
ATOM 1586 C C . LEU A 1 193 ? 20.071 -8.874 -13.657 1.00 92.69 193 LEU A C 1
ATOM 1588 O O . LEU A 1 193 ? 21.208 -9.299 -13.865 1.00 92.69 193 LEU A O 1
ATOM 1592 N N . ARG A 1 194 ? 19.714 -8.376 -12.464 1.00 91.94 194 ARG A N 1
ATOM 1593 C CA . ARG A 1 194 ? 20.641 -8.314 -11.319 1.00 91.94 194 ARG A CA 1
ATOM 1594 C C . ARG A 1 194 ? 21.135 -9.696 -10.889 1.00 91.94 194 ARG A C 1
ATOM 1596 O O . ARG A 1 194 ? 22.293 -9.826 -10.500 1.00 91.94 194 ARG A O 1
ATOM 1603 N N . ASN A 1 195 ? 20.279 -10.714 -10.926 1.00 91.81 195 ASN A N 1
ATOM 1604 C CA . ASN A 1 195 ? 20.656 -12.073 -10.536 1.00 91.81 195 ASN A CA 1
ATOM 1605 C C . ASN A 1 195 ? 21.629 -12.703 -11.541 1.00 91.81 195 ASN A C 1
ATOM 1607 O O . ASN A 1 195 ? 22.630 -13.281 -11.121 1.00 91.81 195 ASN A O 1
ATOM 1611 N N . LEU A 1 196 ? 21.397 -12.513 -12.843 1.00 92.56 196 LEU A N 1
ATOM 1612 C CA . LEU A 1 196 ? 22.306 -12.977 -13.899 1.00 92.56 196 LEU A CA 1
ATOM 1613 C C . LEU A 1 196 ? 23.688 -12.316 -13.792 1.00 92.56 196 LEU A C 1
ATOM 1615 O O . LEU A 1 196 ? 24.715 -12.986 -13.860 1.00 92.56 196 LEU A O 1
ATOM 1619 N N . GLN A 1 197 ? 23.732 -11.006 -13.529 1.00 90.44 197 GLN A N 1
ATOM 1620 C CA . GLN A 1 197 ? 24.995 -10.285 -13.332 1.00 90.44 197 GLN A CA 1
ATOM 1621 C C . GLN A 1 197 ? 25.793 -10.786 -12.122 1.00 90.44 197 GLN A C 1
ATOM 1623 O O . GLN A 1 197 ? 27.021 -10.759 -12.150 1.00 90.44 197 GLN A O 1
ATOM 1628 N N . LYS A 1 198 ? 25.121 -11.226 -11.051 1.00 86.50 198 LYS A N 1
ATOM 1629 C CA . LYS A 1 198 ? 25.793 -11.805 -9.878 1.00 86.50 198 LYS A CA 1
ATOM 1630 C C . LYS A 1 198 ? 26.382 -13.179 -10.183 1.00 86.50 198 LYS A C 1
ATOM 1632 O O . LYS A 1 198 ? 27.505 -13.440 -9.775 1.00 86.50 198 LYS A O 1
ATOM 1637 N N . GLN A 1 199 ? 25.660 -14.020 -10.923 1.00 81.56 199 GLN A N 1
ATOM 1638 C CA . GLN A 1 199 ? 26.142 -15.348 -11.319 1.00 81.56 199 GLN A CA 1
ATOM 1639 C C . GLN A 1 199 ? 27.401 -15.252 -12.193 1.00 81.56 199 GLN A C 1
ATOM 1641 O O . GLN A 1 199 ? 28.390 -15.923 -11.912 1.00 81.56 199 GLN A O 1
ATOM 1646 N N . ASN A 1 200 ? 27.416 -14.324 -13.153 1.00 76.69 200 ASN A N 1
ATOM 1647 C CA . ASN A 1 200 ? 28.565 -14.096 -14.037 1.00 76.69 200 ASN A CA 1
ATOM 1648 C C . ASN A 1 200 ? 29.797 -13.490 -13.339 1.00 76.69 200 ASN A C 1
ATOM 1650 O O . ASN A 1 200 ? 30.872 -13.491 -13.919 1.00 76.69 200 ASN A O 1
ATOM 1654 N N . LYS A 1 201 ? 29.654 -12.930 -12.129 1.00 70.12 201 LYS A N 1
ATOM 1655 C CA . LYS A 1 201 ? 30.781 -12.414 -11.324 1.00 70.12 201 LYS A CA 1
ATOM 1656 C C . LYS A 1 201 ? 31.369 -13.451 -10.364 1.00 70.12 201 LYS A C 1
ATOM 1658 O O . LYS A 1 201 ? 32.440 -13.218 -9.816 1.00 70.12 201 LYS A O 1
ATOM 1663 N N . CYS A 1 202 ? 30.640 -14.534 -10.105 1.00 58.03 202 CYS A N 1
ATOM 1664 C CA . CYS A 1 202 ? 31.077 -15.646 -9.260 1.00 58.03 202 CYS A CA 1
ATOM 1665 C C . CYS A 1 202 ? 31.581 -16.849 -10.076 1.00 58.03 202 CYS A C 1
ATOM 1667 O O . CYS A 1 202 ? 31.950 -17.854 -9.472 1.00 58.03 202 CYS A O 1
ATOM 1669 N N . SER A 1 203 ? 31.556 -16.743 -11.408 1.00 51.94 203 SER A N 1
ATOM 1670 C CA . SER A 1 203 ? 32.129 -17.699 -12.365 1.00 51.94 203 SER A CA 1
ATOM 1671 C C . SER A 1 203 ? 33.454 -17.152 -12.880 1.00 51.94 203 SER A C 1
ATOM 1673 O O . SER A 1 203 ? 34.374 -17.966 -13.094 1.00 51.94 203 SER A O 1
#

Organism: Brevinema andersonii (NCBI:txid34097)

Solvent-accessible surface area (backbone atoms only — not comparable to full-atom values): 11000 Å² total; per-residue (Å²): 130,45,28,34,39,34,33,28,74,37,33,54,40,44,51,44,50,52,37,32,67,71,61,79,36,88,38,91,75,23,32,85,66,83,73,86,60,78,40,64,32,39,34,40,42,58,35,49,35,44,56,66,67,54,39,54,52,33,51,50,43,29,46,54,50,27,57,77,71,72,36,54,70,44,77,56,78,79,47,46,66,64,49,52,62,76,40,62,94,37,78,81,49,53,91,80,30,68,42,46,54,53,56,47,45,56,42,50,52,52,46,53,50,51,26,64,80,70,71,29,56,29,39,35,58,30,61,23,28,43,89,86,42,62,33,66,61,50,38,55,49,40,53,52,48,18,73,76,68,72,41,42,52,55,48,50,32,41,41,42,93,53,24,47,58,51,13,51,50,56,22,59,78,66,71,50,76,79,80,93,58,91,30,33,58,56,47,48,50,55,51,52,54,53,51,54,56,51,54,68,72,76,108

Nearest PDB structures (foldseek):
  7lc7-assembly1_A  TM=9.340E-01  e=9.788E-17  Thermotoga maritima MSB8
  7lc5-assembly1_A  TM=9.200E-01  e=3.811E-17  Thermotoga maritima MSB8
  9d86-assembly1_A  TM=9.176E-01  e=6.711E-17  Thermotoga maritima MSB8
  9dco-assembly1_A  TM=9.034E-01  e=9.650E-15  Thermotoga maritima MSB8
  9deu-assembly1_A  TM=9.065E-01  e=3.188E-14  Thermotoga maritima MSB8

Foldseek 3Di:
DAEEEEFDAAQLLVVLVVCLLCVVDDCVAWWPDHDDHPAYAYEHDQLQFPPVVRSVQRLVLNVVSCVVVVHHYHYDDNDNPVLCVQCPPVLPADQQGPNVLSRLLVRLLVSLVVCLVVVHQEYEYSQLQDPSHDLVSSQVSQVVSCVVRVRHYTRGNCPPPVNNVVSVVVCVVVVGDDDDFPRHPSRVVVVVVVVVVVVVVVD

Secondary structure (DSSP, 8-state):
--EEEEEESSHHHHHHHHHHHHTSS--TTTBSS----SEEEEEE--TT-SSHHHHHHHHHHHHHHHHHTT-EEEE----HHHHHHHTTT-TTPPTTSHHHHHHHHHHHHHHHHHHHHTT-SEEEEGGGG-TTS-HHHHHHHHHHHHHHH-PEE--B-TTTTTHHHHHHHHHHHTT----SS-SSHHHHHHHHHHHHHHHTT--